Protein 3RD5 (pdb70)

InterPro domains:
  IPR002347 Short-chain dehydrogenase/reductase SDR [PF00106] (16-206)
  IPR002347 Short-chain dehydrogenase/reductase SDR [PR00080] (83-94)
  IPR002347 Short-chain dehydrogenase/reductase SDR [PR00080] (130-138)
  IPR002347 Short-chain dehydrogenase/reductase SDR [PR00080] (163-182)
  IPR002347 Short-chain dehydrogenase/reductase SDR [PR00081] (16-33)
  IPR002347 Short-chain dehydrogenase/reductase SDR [PR00081] (83-94)
  IPR002347 Short-chain dehydrogenase/reductase SDR [PR00081] (124-140)
  IPR002347 Short-chain dehydrogenase/reductase SDR [PR00081] (163-182)
  IPR002347 Short-chain dehydrogenase/reductase SDR [PR00081] (186-203)
  IPR036291 NAD(P)-binding domain superfamily [SSF51735] (11-240)

Sequence (268 aa):
TGWTAADLPSFAQRTVVIITGANSGLGAVTARELARRRGATVIMMAVRRDTRKGEAAARTMAGQVEVREELDLQDLSSVRRRFADGVSGADVLINNAGIMAVPYALTVDGFESQIGTNHLGHFALTNLLLPRLLTDRVVTVSSMAHWPGRRINLEDLNWRSRRYSPWLAYSQSKLANLLFTSSELQRRRLTAAGSPLRALAAHPGYSHTNNLATDADFGARQTLYAASQDLPGDSFVGPRFGYLGRRTQPVGRSRRAKDAGMAAALWALSEQQLTKTEFPL

Secondary structure (DSSP, 8-state):
----GGGPPP-TT-EEEEE--SSHHHHHHHHHHHHTT-EEEEEES-HHHHHHHHTTSSSEEEEEE--TT-HHHHHHHHHT---EEEEEE-----SPPP-B-TTS-BHHIIIIIIHHHHHHHHHGGGEEEEEEEE--GGGTT----SS-TT-SSS---HHHHHHHHHHHHHHHHHHHHHHHHHTT---EEEEE--SGGGS---HHHHHHHHHHHHHHHS---TT-EEEETTSSSS-EEE----TGGG-HHHHHHHHHHHHHHHT-----

Nearest PDB structures (foldseek):
  3rd5-assembly1_A  TM=1.004E+00  e=1.488E-61  Mycobacterium avium subsp. paratuberculosis
  5t2v-assembly1_A  TM=7.738E-01  e=3.822E-13  Mycolicibacterium smegmatis MC2 155
  5t2u-assembly1_B  TM=7.690E-01  e=1.319E-12  Mycolicibacterium smegmatis MC2 155
  3f9i-assembly1_A-2  TM=7.588E-01  e=1.443E-09  Rickettsia prowazekii
  3f9i-assembly1_B-2  TM=6.905E-01  e=4.134E-09  Rickettsia prowazekii

Organism: Mycolicibacterium paratuberculosis (strain ATCC BAA-968 / K-10) (NCBI:txid262316)

Foldseek 3Di:
DFDALVPFAACAPFEEEEEAALDLQRLVLQLSNQVRHYQYEYEYQDQVSVCVSQVPRHGHYHYDYADLLDLVRLLVVLVPDQAGAEYELPYFDALDDFDHGPLGAGVRLSRQPLSVLQNCLSHVVRYHEEYEREAAPLLAPEDQDLVCNRCPPHDDGSSNNNNPNRLLSLLLQVVLQVVCVVVVHNYAREYEYQAPPRDPPNVSSSSRNRFVSCRRGDDDDHSFYWYAAVRRHHHIDGDDDYPNSVDNVVSVSVQVSSCVSSVGHRDD

Radius of gyration: 16.82 Å; Cα contacts (8 Å, |Δi|>4): 597; chains: 1; bounding box: 39×39×49 Å

CATH classification: 3.40.50.720

Structure (mmCIF, N/CA/C/O backbone):
data_3RD5
#
_entry.id   3RD5
#
_cell.length_a   64.920
_cell.length_b   78.100
_cell.length_c   86.220
_cell.angle_alpha   90.00
_cell.angle_beta   90.00
_cell.angle_gamma   90.00
#
_symmetry.space_group_name_H-M   'P 21 21 21'
#
loop_
_entity.id
_entity.type
_entity.pdbx_description
1 polymer MYPAA.01249.C
2 non-polymer '4-(2-HYDROXYETHYL)-1-PIPERAZINE ETHANESULFONIC ACID'
3 non-polymer 1,2-ETHANEDIOL
4 water water
#
loop_
_atom_site.group_PDB
_atom_site.id
_atom_site.type_symbol
_atom_site.label_atom_id
_atom_site.label_alt_id
_atom_site.label_comp_id
_atom_site.label_asym_id
_atom_site.label_entity_id
_atom_site.label_seq_id
_atom_site.pdbx_PDB_ins_code
_atom_site.Cartn_x
_atom_site.Cartn_y
_atom_site.Cartn_z
_atom_site.occupancy
_atom_site.B_iso_or_equiv
_atom_site.auth_seq_id
_atom_site.auth_comp_id
_atom_site.auth_asym_id
_at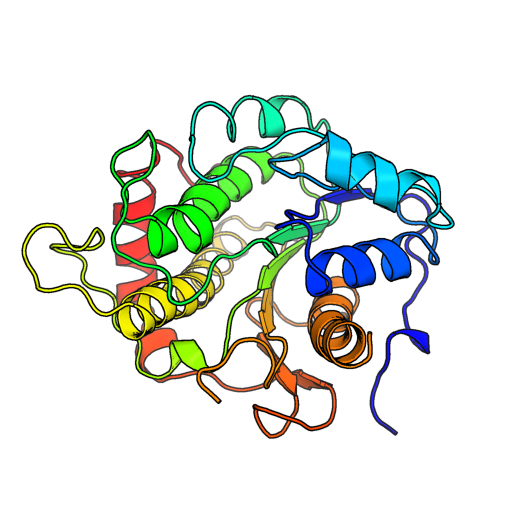om_site.auth_atom_id
_atom_site.pdbx_PDB_model_num
ATOM 1 N N . THR A 1 4 ? 2.157 54.960 22.247 1.00 37.51 2 THR A N 1
ATOM 2 C CA . THR A 1 4 ? 2.039 55.924 21.110 1.00 35.62 2 THR A CA 1
ATOM 3 C C . THR A 1 4 ? 3.416 56.456 20.698 1.00 33.19 2 THR A C 1
ATOM 4 O O . THR A 1 4 ? 4.390 56.374 21.470 1.00 36.61 2 THR A O 1
ATOM 6 N N . GLY A 1 5 ? 3.508 56.996 19.489 1.00 35.95 3 GLY A N 1
ATOM 7 C CA . GLY A 1 5 ? 4.786 57.476 18.999 1.00 30.02 3 GLY A CA 1
ATOM 8 C C . GLY A 1 5 ? 5.360 58.669 19.769 1.00 24.51 3 GLY A C 1
ATOM 9 O O . GLY A 1 5 ? 4.657 59.411 20.444 1.00 23.56 3 GLY A O 1
ATOM 10 N N . TRP A 1 6 ? 6.671 58.846 19.627 1.00 21.20 4 TRP A N 1
ATOM 11 C CA . TRP A 1 6 ? 7.373 59.970 20.259 1.00 19.02 4 TRP A CA 1
ATOM 12 C C . TRP A 1 6 ? 6.917 61.267 19.608 1.00 18.42 4 TRP A C 1
ATOM 13 O O . TRP A 1 6 ? 6.767 61.327 18.392 1.00 18.89 4 TRP A O 1
ATOM 24 N N . THR A 1 7 ? 6.753 62.305 20.412 1.00 17.74 5 THR A N 1
ATOM 25 C CA . THR A 1 7 ? 6.444 63.641 19.893 1.00 18.94 5 THR A CA 1
ATOM 26 C C . THR A 1 7 ? 7.277 64.663 20.645 1.00 17.93 5 THR A C 1
ATOM 27 O O . THR A 1 7 ? 7.949 64.366 21.628 1.00 17.63 5 THR A O 1
ATOM 31 N N . ALA A 1 8 ? 7.227 65.911 20.198 1.00 18.34 6 ALA A N 1
ATOM 32 C CA . ALA A 1 8 ? 7.985 66.961 20.889 1.00 18.42 6 ALA A CA 1
ATOM 33 C C . ALA A 1 8 ? 7.612 67.137 22.366 1.00 19.74 6 ALA A C 1
ATOM 34 O O . ALA A 1 8 ? 8.429 67.625 23.142 1.00 20.23 6 ALA A O 1
ATOM 36 N N . ALA A 1 9 ? 6.428 66.660 22.765 1.00 20.76 7 ALA A N 1
ATOM 37 C CA . ALA A 1 9 ? 6.047 66.662 24.169 1.00 21.58 7 ALA A CA 1
ATOM 38 C C . ALA A 1 9 ? 7.007 65.845 25.040 1.00 20.94 7 ALA A C 1
ATOM 39 O O . ALA A 1 9 ? 7.106 66.061 26.254 1.00 23.64 7 ALA A O 1
ATOM 41 N N . ASP A 1 10 ? 7.730 64.932 24.396 1.00 19.76 8 ASP A N 1
ATOM 42 C CA . ASP A 1 10 ? 8.633 64.012 25.078 1.00 20.07 8 ASP A CA 1
ATOM 43 C C . ASP A 1 10 ? 10.068 64.546 25.105 1.00 20.54 8 ASP A C 1
ATOM 44 O O . ASP A 1 10 ? 10.970 63.872 25.582 1.00 21.91 8 ASP A O 1
ATOM 49 N N . LEU A 1 11 ? 10.292 65.759 24.608 1.00 19.50 9 LEU A N 1
ATOM 50 C CA . LEU A 1 11 ? 11.663 66.281 24.617 1.00 19.57 9 LEU A CA 1
ATOM 51 C C . LEU A 1 11 ? 12.237 66.387 26.020 1.00 21.18 9 LEU A C 1
ATOM 52 O O . LEU A 1 11 ? 11.554 66.863 26.932 1.00 22.38 9 LEU A O 1
ATOM 57 N N . PRO A 1 12 ? 13.500 65.978 26.207 1.00 19.63 10 PRO A N 1
ATOM 58 C CA . PRO A 1 12 ? 14.162 66.204 27.482 1.00 21.02 10 PRO A CA 1
ATOM 59 C C . PRO A 1 12 ? 14.588 67.671 27.647 1.00 19.00 10 PRO A C 1
ATOM 60 O O . PRO A 1 12 ? 14.514 68.473 26.698 1.00 18.47 10 PRO A O 1
ATOM 64 N N . SER A 1 13 ? 15.049 68.014 28.827 1.00 19.55 11 SER A N 1
ATOM 65 C CA . SER A 1 13 ? 15.560 69.353 29.071 1.00 18.92 11 SER A CA 1
ATOM 66 C C . SER A 1 13 ? 16.808 69.622 28.221 1.00 18.15 11 SER A C 1
ATOM 67 O O . SER A 1 13 ? 17.663 68.759 28.033 1.00 19.34 11 SER A O 1
ATOM 70 N N . PHE A 1 14 ? 16.883 70.861 27.702 1.00 16.47 12 PHE A N 1
ATOM 71 C CA . PHE A 1 14 ? 18.078 71.392 27.054 1.00 16.44 12 PHE A CA 1
ATOM 72 C C . PHE A 1 14 ? 18.664 72.563 27.863 1.00 16.22 12 PHE A C 1
ATOM 73 O O . PHE A 1 14 ? 19.444 73.363 27.302 1.00 16.33 12 PHE A O 1
ATOM 81 N N . ALA A 1 15 ? 18.356 72.652 29.158 1.00 17.73 13 ALA A N 1
ATOM 82 C CA . ALA A 1 15 ? 18.861 73.735 29.981 1.00 17.70 13 ALA A CA 1
ATOM 83 C C . ALA A 1 15 ? 20.368 73.853 29.907 1.00 19.15 13 ALA A C 1
ATOM 84 O O . ALA A 1 15 ? 21.070 72.849 30.037 1.00 19.70 13 ALA A O 1
ATOM 86 N N . GLN A 1 16 ? 20.860 75.068 29.661 1.00 19.84 14 GLN A N 1
ATOM 87 C CA . GLN A 1 16 ? 22.308 75.349 29.615 1.00 23.01 14 GLN A CA 1
ATOM 88 C C . GLN A 1 16 ? 23.023 74.835 28.362 1.00 21.09 14 GLN A C 1
ATOM 89 O O . GLN A 1 16 ? 24.271 74.841 28.293 1.00 23.88 14 GLN A O 1
ATOM 95 N N . ARG A 1 17 ? 22.265 74.327 27.401 1.00 17.97 15 ARG A N 1
ATOM 96 C CA . ARG A 1 17 ? 22.849 73.781 26.180 1.00 17.42 15 ARG A CA 1
ATOM 97 C C . ARG A 1 17 ? 22.611 74.753 25.023 1.00 17.22 15 ARG A C 1
ATOM 98 O O . ARG A 1 17 ? 21.577 75.375 24.957 1.00 19.13 15 ARG A O 1
ATOM 106 N N . THR A 1 18 ? 23.563 74.864 24.118 1.00 16.02 16 THR A N 1
ATOM 107 C CA . THR A 1 18 ? 23.504 75.778 22.978 1.00 15.94 16 THR A CA 1
ATOM 108 C C . THR A 1 18 ? 23.303 74.969 21.715 1.00 14.84 16 THR A C 1
ATOM 109 O O . THR A 1 18 ? 24.012 73.985 21.433 1.00 14.50 16 THR A O 1
ATOM 113 N N . VAL A 1 19 ? 22.312 75.383 20.918 1.00 13.94 17 VAL A N 1
ATOM 114 C CA . VAL A 1 19 ? 21.957 74.729 19.663 1.00 13.81 17 VAL A CA 1
ATOM 115 C C . VAL A 1 19 ? 22.020 75.758 18.551 1.00 13.83 17 VAL A C 1
ATOM 116 O O . VAL A 1 19 ? 21.318 76.779 18.605 1.00 14.44 17 VAL A O 1
ATOM 120 N N . VAL A 1 20 ? 22.844 75.526 17.532 1.00 13.05 18 VAL A N 1
ATOM 121 C CA . VAL A 1 20 ? 22.873 76.346 16.339 1.00 14.10 18 VAL A CA 1
ATOM 122 C C . VAL A 1 20 ? 21.977 75.721 15.315 1.00 13.36 18 VAL A C 1
ATOM 123 O O . VAL A 1 20 ? 22.130 74.512 15.053 1.00 13.66 18 VAL A O 1
ATOM 127 N N . ILE A 1 21 ? 21.071 76.487 14.709 1.00 12.86 19 ILE A N 1
ATOM 128 C CA A ILE A 1 21 ? 20.108 75.988 13.708 0.50 11.87 19 ILE A CA 1
ATOM 129 C CA B ILE A 1 21 ? 20.213 75.946 13.678 0.50 12.94 19 ILE A CA 1
ATOM 130 C C . ILE A 1 21 ? 20.179 76.872 12.486 1.00 12.79 19 ILE A C 1
ATOM 131 O O . ILE A 1 21 ? 19.914 78.074 12.592 1.00 14.23 19 ILE A O 1
ATOM 140 N N . THR A 1 22 ? 20.485 76.315 11.315 1.00 12.00 20 THR A N 1
ATOM 141 C CA . THR A 1 22 ? 20.400 77.104 10.097 1.00 12.25 20 THR A CA 1
ATOM 142 C C . THR A 1 22 ? 18.945 77.162 9.646 1.00 13.87 20 THR A C 1
ATOM 143 O O . THR A 1 22 ? 18.206 76.167 9.747 1.00 13.26 20 THR A O 1
ATOM 147 N N . GLY A 1 23 ? 18.515 78.328 9.180 1.00 15.71 21 GLY A N 1
ATOM 148 C CA . GLY A 1 23 ? 17.122 78.448 8.758 1.00 17.95 21 GLY A CA 1
ATOM 149 C C . GLY A 1 23 ? 16.921 79.113 7.473 1.00 19.91 21 GLY A C 1
ATOM 150 O O . GLY A 1 23 ? 17.779 79.825 6.992 1.00 20.62 21 GLY A O 1
ATOM 151 N N . ALA A 1 24 ? 15.744 78.847 6.900 1.00 21.57 22 ALA A N 1
ATOM 152 C CA . ALA A 1 24 ? 15.316 79.412 5.650 1.00 23.54 22 ALA A CA 1
ATOM 153 C C . ALA A 1 24 ? 14.061 80.271 5.879 1.00 26.82 22 ALA A C 1
ATOM 154 O O . ALA A 1 24 ? 13.350 80.577 4.913 1.00 29.06 22 ALA A O 1
ATOM 156 N N . ASN A 1 25 ? 13.851 80.706 7.132 1.00 28.00 23 ASN A N 1
ATOM 157 C CA . ASN A 1 25 ? 12.689 81.535 7.593 1.00 30.43 23 ASN A CA 1
ATOM 158 C C . ASN A 1 25 ? 11.371 80.868 7.193 1.00 30.13 23 ASN A C 1
ATOM 159 O O . ASN A 1 25 ? 10.394 81.483 6.720 1.00 32.46 23 ASN A O 1
ATOM 164 N N . SER A 1 26 ? 11.383 79.560 7.404 1.00 28.38 24 SER A N 1
ATOM 165 C CA . SER A 1 26 ? 10.258 78.744 7.150 1.00 27.42 24 SER A CA 1
ATOM 166 C C . SER A 1 26 ? 9.892 77.987 8.427 1.00 24.13 24 SER A C 1
ATOM 167 O O . SER A 1 26 ? 10.604 77.998 9.468 1.00 22.16 24 SER A O 1
ATOM 170 N N . GLY A 1 27 ? 8.766 77.329 8.320 1.00 22.41 25 GLY A N 1
ATOM 171 C CA . GLY A 1 27 ? 8.119 76.736 9.401 1.00 21.02 25 GLY A CA 1
ATOM 172 C C . GLY A 1 27 ? 8.933 75.677 10.089 1.00 18.70 25 GLY A C 1
ATOM 173 O O . GLY A 1 27 ? 8.927 75.608 11.284 1.00 18.79 25 GLY A O 1
ATOM 174 N N . LEU A 1 28 ? 9.588 74.817 9.330 1.00 17.50 26 LEU A N 1
ATOM 175 C CA . LEU A 1 28 ? 10.312 73.686 9.889 1.00 17.42 26 LEU A CA 1
ATOM 176 C C . LEU A 1 28 ? 11.366 74.141 10.926 1.00 16.20 26 LEU A C 1
ATOM 177 O O . LEU A 1 28 ? 11.404 73.659 12.062 1.00 16.20 26 LEU A O 1
ATOM 182 N N . GLY A 1 29 ? 12.189 75.089 10.488 1.00 16.24 27 GLY A N 1
ATOM 183 C CA . GLY A 1 29 ? 13.220 75.675 11.339 1.00 16.29 27 GLY A CA 1
ATOM 184 C C . GLY A 1 29 ? 12.647 76.398 12.537 1.00 14.76 27 GLY A C 1
ATOM 185 O O . GLY A 1 29 ? 13.185 76.271 13.666 1.00 15.01 27 GLY A O 1
ATOM 186 N N . ALA A 1 30 ? 11.588 77.153 12.318 1.00 15.74 28 ALA A N 1
ATOM 187 C CA . ALA A 1 30 ? 10.985 77.921 13.386 1.00 15.65 28 ALA A CA 1
ATOM 188 C C . ALA A 1 30 ? 10.464 77.020 14.497 1.00 16.02 28 ALA A C 1
ATOM 189 O O . ALA A 1 30 ? 10.685 77.306 15.678 1.00 16.00 28 ALA A O 1
ATOM 191 N N . VAL A 1 31 ? 9.774 75.942 14.143 1.00 15.51 29 VAL A N 1
ATOM 192 C CA . VAL A 1 31 ? 9.241 75.020 15.146 1.00 15.06 29 VAL A CA 1
ATOM 193 C C . VAL A 1 31 ? 10.369 74.294 15.877 1.00 14.54 29 VAL A C 1
ATOM 194 O O . VAL A 1 31 ? 10.331 74.091 17.089 1.00 15.23 29 VAL A O 1
ATOM 198 N N . THR A 1 32 ? 11.418 73.914 15.131 1.00 13.77 30 THR A N 1
ATOM 199 C CA . THR A 1 32 ? 12.535 73.223 15.743 1.00 13.34 30 THR A CA 1
ATOM 200 C C . THR A 1 32 ? 13.160 74.140 16.836 1.00 14.05 30 THR A C 1
ATOM 201 O O . THR A 1 32 ? 13.402 73.701 17.959 1.00 14.06 30 THR A O 1
ATOM 205 N N . ALA A 1 33 ? 13.375 75.406 16.482 1.00 13.36 31 ALA A N 1
ATOM 206 C CA . ALA A 1 33 ? 13.893 76.398 17.430 1.00 13.51 31 ALA A CA 1
ATOM 207 C C . ALA A 1 33 ? 12.963 76.602 18.600 1.00 15.01 31 ALA A C 1
ATOM 208 O O . ALA A 1 33 ? 13.411 76.617 19.763 1.00 15.36 31 ALA A O 1
ATOM 210 N N . ARG A 1 34 ? 11.676 76.768 18.301 1.00 15.11 32 ARG A N 1
ATOM 211 C CA . ARG A 1 34 ? 10.650 77.039 19.326 1.00 16.16 32 ARG A CA 1
ATOM 212 C C . ARG A 1 34 ? 10.654 75.933 20.382 1.00 15.67 32 ARG A C 1
ATOM 213 O O . ARG A 1 34 ? 10.609 76.210 21.600 1.00 15.75 32 ARG A O 1
ATOM 221 N N . GLU A 1 35 ? 10.645 74.664 19.953 1.00 14.53 33 GLU A N 1
ATOM 222 C CA . GLU A 1 35 ? 10.527 73.560 20.898 1.00 14.75 33 GLU A CA 1
ATOM 223 C C . GLU A 1 35 ? 11.799 73.398 21.723 1.00 14.53 33 GLU A C 1
ATOM 224 O O . GLU A 1 35 ? 11.734 73.123 22.925 1.00 16.01 33 GLU A O 1
ATOM 230 N N . LEU A 1 36 ? 12.966 73.567 21.112 1.00 13.70 34 LEU A N 1
ATOM 231 C CA . LEU A 1 36 ? 14.187 73.488 21.907 1.00 13.83 34 LEU A CA 1
ATOM 232 C C . LEU A 1 36 ? 14.310 74.643 22.920 1.00 14.04 34 LEU A C 1
ATOM 233 O O . LEU A 1 36 ? 14.720 74.450 24.086 1.00 15.71 34 LEU A O 1
ATOM 238 N N . ALA A 1 37 ? 13.936 75.856 22.514 1.00 14.36 35 ALA A N 1
ATOM 239 C CA . ALA A 1 37 ? 13.960 76.984 23.428 1.00 14.65 35 ALA A CA 1
ATOM 240 C C . ALA A 1 37 ? 12.975 76.777 24.602 1.00 15.09 35 ALA A C 1
ATOM 241 O O . ALA A 1 37 ? 13.262 77.173 25.729 1.00 15.26 35 ALA A O 1
ATOM 243 N N . ARG A 1 38 ? 11.809 76.199 24.325 1.00 16.02 36 ARG A N 1
ATOM 244 C CA A ARG A 1 38 ? 10.815 75.911 25.389 0.50 16.19 36 ARG A CA 1
ATOM 245 C CA B ARG A 1 38 ? 10.799 75.854 25.354 0.50 16.74 36 ARG A CA 1
ATOM 246 C C . ARG A 1 38 ? 11.395 74.957 26.450 1.00 15.80 36 ARG A C 1
ATOM 247 O O . ARG A 1 38 ? 10.953 74.981 27.605 1.00 16.61 36 ARG A O 1
ATOM 262 N N . ARG A 1 39 ? 12.365 74.128 26.037 1.00 16.16 37 ARG A N 1
ATOM 263 C CA . ARG A 1 39 ? 13.040 73.174 26.928 1.00 17.56 37 ARG A CA 1
ATOM 264 C C . ARG A 1 39 ? 14.349 73.718 27.505 1.00 17.01 37 ARG A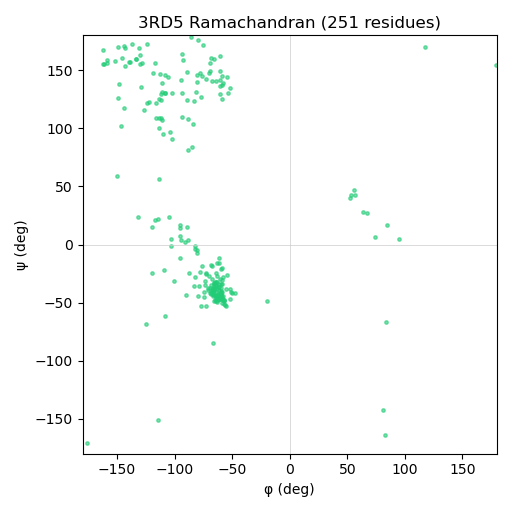 C 1
ATOM 265 O O . ARG A 1 39 ? 15.118 72.962 28.107 1.00 18.70 37 ARG A O 1
ATOM 273 N N . GLY A 1 40 ? 14.573 75.028 27.383 1.00 16.27 38 GLY A N 1
ATOM 274 C CA . GLY A 1 40 ? 15.688 75.692 28.035 1.00 16.24 38 GLY A CA 1
ATOM 275 C C . GLY A 1 40 ? 16.944 75.875 27.221 1.00 15.59 38 GLY A C 1
ATOM 276 O O . GLY A 1 40 ? 17.947 76.378 27.753 1.00 17.06 38 GLY A O 1
ATOM 277 N N . ALA A 1 41 ? 16.918 75.517 25.942 1.00 15.34 39 ALA A N 1
ATOM 278 C CA . ALA A 1 41 ? 18.114 75.691 25.101 1.00 15.06 39 ALA A CA 1
ATOM 279 C C . ALA A 1 41 ? 18.403 77.152 24.814 1.00 14.92 39 ALA A C 1
ATOM 280 O O . ALA A 1 41 ? 17.488 77.967 24.653 1.00 15.94 39 ALA A O 1
ATOM 282 N N . THR A 1 42 ? 19.686 77.481 24.681 1.00 15.35 40 THR A N 1
ATOM 283 C CA . THR A 1 42 ? 20.110 78.736 24.067 1.00 15.77 40 THR A CA 1
ATOM 284 C C . THR A 1 42 ? 20.216 78.440 22.575 1.00 14.56 40 THR A C 1
ATOM 285 O O . THR A 1 42 ? 21.123 77.737 22.146 1.00 15.47 40 THR A O 1
ATOM 289 N N . VAL A 1 43 ? 19.279 78.968 21.790 1.00 15.36 41 VAL A N 1
ATOM 290 C CA . VAL A 1 43 ? 19.210 78.691 20.348 1.00 14.40 41 VAL A CA 1
ATOM 291 C C . VAL A 1 43 ? 19.777 79.862 19.565 1.00 14.17 41 VAL A C 1
ATOM 292 O O . VAL A 1 43 ? 19.452 81.023 19.865 1.00 15.86 41 VAL A O 1
ATOM 296 N N . ILE A 1 44 ? 20.672 79.573 18.635 1.00 14.13 42 ILE A N 1
ATOM 297 C CA . ILE A 1 44 ? 21.210 80.561 17.695 1.00 15.33 42 ILE A CA 1
ATOM 298 C C . ILE A 1 44 ? 20.657 80.203 16.317 1.00 14.84 42 ILE A C 1
ATOM 299 O O . ILE A 1 44 ? 21.040 79.164 15.747 1.00 15.04 42 ILE A O 1
ATOM 304 N N . MET A 1 45 ? 19.712 81.011 15.827 1.00 15.40 43 MET A N 1
ATOM 305 C CA A MET A 1 45 ? 19.126 80.820 14.514 0.50 16.55 43 MET A CA 1
ATOM 306 C CA B MET A 1 45 ? 19.077 80.859 14.537 0.50 17.18 43 MET A CA 1
ATOM 307 C C . MET A 1 45 ? 19.934 81.621 13.524 1.00 16.29 43 MET A C 1
ATOM 308 O O . MET A 1 45 ? 20.055 82.843 13.649 1.00 19.01 43 MET A O 1
ATOM 317 N N . ALA A 1 46 ? 20.472 80.942 12.521 1.00 14.70 44 ALA A N 1
ATOM 318 C CA . ALA A 1 46 ? 21.400 81.530 11.550 1.00 14.77 44 ALA A CA 1
ATOM 319 C C . ALA A 1 46 ? 20.704 81.596 10.203 1.00 14.66 44 ALA A C 1
ATOM 320 O O . ALA A 1 46 ? 20.431 80.556 9.590 1.00 14.91 44 ALA A O 1
ATOM 322 N N . VAL A 1 47 ? 20.361 82.822 9.767 1.00 14.92 45 VAL A N 1
ATOM 323 C CA . VAL A 1 47 ? 19.462 83.058 8.637 1.00 15.66 45 VAL A CA 1
ATOM 324 C C . VAL A 1 47 ? 19.946 84.192 7.756 1.00 16.19 45 VAL A C 1
ATOM 325 O O . VAL A 1 47 ? 20.678 85.067 8.212 1.00 17.27 45 VAL A O 1
ATOM 329 N N . ARG A 1 48 ? 19.512 84.193 6.495 1.00 18.15 46 ARG A N 1
ATOM 330 C CA A ARG A 1 48 ? 19.876 85.236 5.537 0.50 20.32 46 ARG A CA 1
ATOM 331 C CA B ARG A 1 48 ? 19.929 85.244 5.592 0.50 20.17 46 ARG A CA 1
ATOM 332 C C . ARG A 1 48 ? 19.170 86.537 5.865 1.00 21.25 46 ARG A C 1
ATOM 333 O O . ARG A 1 48 ? 19.785 87.624 5.856 1.00 23.66 46 ARG A O 1
ATOM 348 N N . ASP A 1 49 ? 17.867 86.445 6.135 1.00 21.01 47 ASP A N 1
ATOM 349 C CA . ASP A 1 49 ? 17.009 87.620 6.360 1.00 22.54 47 ASP A CA 1
ATOM 350 C C . ASP A 1 49 ? 16.779 87.747 7.855 1.00 22.33 47 ASP A C 1
ATOM 351 O O . ASP A 1 49 ? 15.846 87.152 8.443 1.00 22.67 47 ASP A O 1
ATOM 356 N N . THR A 1 50 ? 17.660 88.502 8.481 1.00 22.20 48 THR A N 1
ATOM 357 C CA . THR A 1 50 ? 17.627 88.666 9.936 1.00 21.98 48 THR A CA 1
ATOM 358 C C . THR A 1 50 ? 16.478 89.537 10.431 1.00 23.60 48 THR A C 1
ATOM 359 O O . THR A 1 50 ? 16.029 89.374 11.565 1.00 23.11 48 THR A O 1
ATOM 363 N N . ARG A 1 51 ? 15.968 90.440 9.607 1.00 24.66 49 ARG A N 1
ATOM 364 C CA . ARG A 1 51 ? 14.824 91.247 10.010 1.00 26.35 49 ARG A CA 1
ATOM 365 C C . ARG A 1 51 ? 13.612 90.333 10.216 1.00 26.17 49 ARG A C 1
ATOM 366 O O . ARG A 1 51 ? 12.915 90.420 11.244 1.00 25.50 49 ARG A O 1
ATOM 368 N N . LYS A 1 52 ? 13.347 89.467 9.245 1.00 25.67 50 LYS A N 1
ATOM 369 C CA . LYS A 1 52 ? 12.244 88.519 9.342 1.00 26.03 50 LYS A CA 1
ATOM 370 C C . LYS A 1 52 ? 12.497 87.555 10.511 1.00 24.59 50 LYS A C 1
ATOM 371 O O . LYS A 1 52 ? 11.583 87.256 11.281 1.00 24.78 50 LYS A O 1
ATOM 377 N N . GLY A 1 53 ? 13.726 87.070 10.619 1.00 21.54 51 GLY A N 1
ATOM 378 C CA . GLY A 1 53 ? 14.065 86.145 11.707 1.00 20.87 51 GLY A CA 1
ATOM 379 C C . GLY A 1 53 ? 13.812 86.732 13.090 1.00 20.85 51 GLY A C 1
ATOM 380 O O . GLY A 1 53 ? 13.217 86.083 13.967 1.00 20.55 51 GLY A O 1
ATOM 381 N N . GLU A 1 54 ? 14.276 87.958 13.299 1.00 20.83 52 GLU A N 1
ATOM 382 C CA . GLU A 1 54 ? 14.120 88.605 14.590 1.00 21.82 52 GLU A CA 1
ATOM 383 C C . GLU A 1 54 ? 12.646 88.880 14.884 1.00 22.67 52 GLU A C 1
ATOM 384 O O . GLU A 1 54 ? 12.197 88.718 16.027 1.00 22.88 52 GLU A O 1
ATOM 390 N N . ALA A 1 55 ? 11.866 89.285 13.887 1.00 23.09 53 ALA A N 1
ATOM 391 C CA . ALA A 1 55 ? 10.447 89.537 14.159 1.00 25.10 53 ALA A CA 1
ATOM 392 C C . ALA A 1 55 ? 9.753 88.268 14.686 1.00 25.35 53 ALA A C 1
ATOM 393 O O . ALA A 1 55 ? 8.853 88.355 15.528 1.00 27.22 53 ALA A O 1
ATOM 395 N N . ALA A 1 56 ? 10.166 87.105 14.208 1.00 24.50 54 ALA A N 1
ATOM 396 C CA . ALA A 1 56 ? 9.603 85.835 14.698 1.00 24.70 54 ALA A CA 1
ATOM 397 C C . ALA A 1 56 ? 10.204 85.404 16.041 1.00 23.30 54 ALA A C 1
ATOM 398 O O . ALA A 1 56 ? 9.473 85.048 16.974 1.00 24.34 54 ALA A O 1
ATOM 400 N N . ALA A 1 57 ? 11.515 85.503 16.173 1.00 20.95 55 ALA A N 1
ATOM 401 C CA . ALA A 1 57 ? 12.200 85.016 17.367 1.00 20.35 55 ALA A CA 1
ATOM 402 C C . ALA A 1 57 ? 11.842 85.795 18.618 1.00 21.29 55 ALA A C 1
ATOM 403 O O . ALA A 1 57 ? 11.816 85.228 19.737 1.00 20.78 55 ALA A O 1
ATOM 405 N N . ARG A 1 58 ? 11.575 87.093 18.489 1.00 20.65 56 ARG A N 1
ATOM 406 C CA . ARG A 1 58 ? 11.390 87.934 19.676 1.00 21.46 56 ARG A CA 1
ATOM 407 C C . ARG A 1 58 ? 10.127 87.590 20.474 1.00 21.42 56 ARG A C 1
ATOM 408 O O . ARG A 1 58 ? 10.018 87.998 21.616 1.00 21.45 56 ARG A O 1
ATOM 416 N N . THR A 1 59 ? 9.169 86.880 19.871 1.00 21.51 57 THR A N 1
ATOM 417 C CA . THR A 1 59 ? 7.962 86.426 20.574 1.00 22.05 57 THR A CA 1
ATOM 418 C C . THR A 1 59 ? 7.980 84.934 20.951 1.00 21.28 57 THR A C 1
ATOM 419 O O . THR A 1 59 ? 6.988 84.426 21.476 1.00 22.77 57 THR A O 1
ATOM 423 N N . MET A 1 60 ? 9.077 84.235 20.705 1.00 19.47 58 MET A N 1
ATOM 424 C CA . MET A 1 60 ? 9.217 82.834 21.104 1.00 19.33 58 MET A CA 1
ATOM 425 C C . MET A 1 60 ? 9.618 82.755 22.564 1.00 18.64 58 MET A C 1
ATOM 426 O O . MET A 1 60 ? 10.553 83.441 22.990 1.00 19.29 58 MET A O 1
ATOM 431 N N . ALA A 1 61 ? 8.915 81.920 23.339 1.00 17.99 59 ALA A N 1
ATOM 432 C CA . ALA A 1 61 ? 9.339 81.614 24.703 1.00 16.71 59 ALA A CA 1
ATOM 433 C C . ALA A 1 61 ? 10.742 81.001 24.745 1.00 16.33 59 ALA A C 1
ATOM 434 O O . ALA A 1 61 ? 11.138 80.224 23.834 1.00 17.00 59 ALA A O 1
ATOM 436 N N . GLY A 1 62 ? 11.507 81.323 25.777 1.00 16.17 60 GLY A N 1
ATOM 437 C CA . GLY A 1 62 ? 12.885 80.880 25.854 1.00 15.47 60 GLY A CA 1
ATOM 438 C C . GLY A 1 62 ? 13.813 81.803 25.047 1.00 15.98 60 GLY A C 1
ATOM 439 O O . GLY A 1 62 ? 13.435 82.927 24.705 1.00 15.85 60 GLY A O 1
ATOM 440 N N . GLN A 1 63 ? 15.011 81.308 24.772 1.00 15.92 61 GLN A N 1
ATOM 441 C CA . GLN A 1 63 ? 16.113 82.108 24.201 1.00 16.45 61 GLN A CA 1
ATOM 442 C C . GLN A 1 63 ? 16.417 81.724 22.752 1.00 15.81 61 GLN A C 1
ATOM 443 O O . GLN A 1 63 ? 17.114 80.737 22.497 1.00 17.12 61 GLN A O 1
ATOM 449 N N . VAL A 1 64 ? 15.832 82.454 21.783 1.00 16.68 62 VAL A N 1
ATOM 450 C CA . VAL A 1 64 ? 16.170 82.262 20.359 1.00 17.09 62 VAL A CA 1
ATOM 451 C C . VAL A 1 64 ? 16.794 83.560 19.861 1.00 17.25 62 VAL A C 1
ATOM 452 O O . VAL A 1 64 ? 16.100 84.583 19.740 1.00 18.18 62 VAL A O 1
ATOM 456 N N . GLU A 1 65 ? 18.108 83.520 19.619 1.00 16.67 63 GLU A N 1
ATOM 457 C CA . GLU A 1 65 ? 18.885 84.631 19.073 1.00 17.33 63 GLU A CA 1
ATOM 458 C C . GLU A 1 65 ? 18.986 84.492 17.571 1.00 18.41 63 GLU A C 1
ATOM 459 O O . GLU A 1 65 ? 19.138 83.400 17.095 1.00 19.12 63 GLU A O 1
ATOM 465 N N . VAL A 1 66 ? 18.911 85.596 16.845 1.00 18.39 64 VAL A N 1
ATOM 466 C CA . VAL A 1 66 ? 19.065 85.590 15.387 1.00 18.71 64 VAL A CA 1
ATOM 467 C C . VAL A 1 66 ? 20.409 86.211 14.986 1.00 18.31 64 VAL A C 1
ATOM 468 O O . VAL A 1 66 ? 20.765 87.321 15.434 1.00 19.80 64 VAL A O 1
ATOM 472 N N . ARG A 1 67 ? 21.142 85.488 14.129 1.00 17.33 65 ARG A N 1
ATOM 473 C CA . ARG A 1 67 ? 22.409 85.978 13.553 1.00 17.32 65 ARG A CA 1
ATOM 474 C C . ARG A 1 67 ? 22.373 85.784 12.048 1.00 17.38 65 ARG A C 1
ATOM 475 O O . ARG A 1 67 ? 21.694 84.892 11.528 1.00 16.95 65 ARG A O 1
ATOM 483 N N . GLU A 1 68 ? 23.152 86.593 11.350 1.00 19.03 66 GLU A N 1
ATOM 484 C CA A GLU A 1 68 ? 23.212 86.545 9.889 0.50 18.43 66 GLU A CA 1
ATOM 485 C CA B GLU A 1 68 ? 23.217 86.560 9.890 0.50 19.67 66 GLU A CA 1
ATOM 486 C C . GLU A 1 68 ? 24.095 85.427 9.388 1.00 18.24 66 GLU A C 1
ATOM 487 O O . GLU A 1 68 ? 25.238 85.261 9.842 1.00 19.50 66 GLU A O 1
ATOM 498 N N . LEU A 1 69 ? 23.549 84.673 8.441 1.00 17.78 67 LEU A N 1
ATOM 499 C CA . LEU A 1 69 ? 24.272 83.626 7.727 1.00 16.87 67 LEU A CA 1
ATOM 500 C C . LEU A 1 69 ? 23.674 83.539 6.334 1.00 17.15 67 LEU A C 1
ATOM 501 O O . LEU A 1 69 ? 22.464 83.292 6.192 1.00 18.05 67 LEU A O 1
ATOM 506 N N . ASP A 1 70 ? 24.518 83.633 5.296 1.00 16.95 68 ASP A N 1
ATOM 507 C CA . ASP A 1 70 ? 24.129 83.357 3.933 1.00 16.85 68 ASP A CA 1
ATOM 508 C C . ASP A 1 70 ? 24.871 82.114 3.448 1.00 15.75 68 ASP A C 1
ATOM 509 O O . ASP A 1 70 ? 26.061 82.186 3.112 1.00 16.11 68 ASP A O 1
ATOM 514 N N . LEU A 1 71 ? 24.201 80.969 3.452 1.00 15.01 69 LEU A N 1
ATOM 515 C CA . LEU A 1 71 ? 24.789 79.710 3.014 1.00 14.54 69 LEU A CA 1
ATOM 516 C C . LEU A 1 71 ? 25.226 79.704 1.564 1.00 16.03 69 LEU A C 1
ATOM 517 O O . LEU A 1 71 ? 25.989 78.841 1.189 1.00 17.58 69 LEU A O 1
ATOM 522 N N . GLN A 1 72 ? 24.766 80.666 0.763 1.00 15.55 70 GLN A N 1
ATOM 523 C CA . GLN A 1 72 ? 25.192 80.854 -0.633 1.00 16.22 70 GLN A CA 1
ATOM 524 C C . GLN A 1 72 ? 26.402 81.749 -0.796 1.00 16.66 70 GLN A C 1
ATOM 525 O O . GLN A 1 72 ? 26.695 82.196 -1.915 1.00 17.58 70 GLN A O 1
ATOM 531 N N . ASP A 1 73 ? 27.112 82.000 0.292 1.00 16.59 71 ASP A N 1
ATOM 532 C CA . ASP A 1 73 ? 28.312 82.881 0.269 1.00 16.61 71 ASP A CA 1
ATOM 533 C C . ASP A 1 73 ? 29.291 82.334 1.310 1.00 16.75 71 ASP A C 1
ATOM 534 O O . ASP A 1 73 ? 29.093 82.505 2.502 1.00 17.34 71 ASP A O 1
ATOM 539 N N . LEU A 1 74 ? 30.317 81.624 0.852 1.00 15.91 72 LEU A N 1
ATOM 540 C CA . LEU A 1 74 ? 31.248 81.027 1.799 1.00 15.57 72 LEU A CA 1
ATOM 541 C C . LEU A 1 74 ? 31.923 82.031 2.721 1.00 17.04 72 LEU A C 1
ATOM 542 O O . LEU A 1 74 ? 32.296 81.694 3.855 1.00 17.11 72 LEU A O 1
ATOM 547 N N . SER A 1 75 ? 32.100 83.282 2.282 1.00 17.44 73 SER A N 1
ATOM 548 C CA . SER A 1 75 ? 32.653 84.294 3.177 1.00 18.39 73 SER A CA 1
ATOM 549 C C . SER A 1 75 ? 31.740 84.619 4.348 1.00 18.22 73 SER A C 1
ATOM 550 O O . SER A 1 75 ? 32.212 84.842 5.455 1.00 20.36 73 SER A O 1
ATOM 553 N N . SER A 1 76 ? 30.439 84.581 4.101 1.00 18.41 74 SER A N 1
ATOM 554 C CA . SER A 1 76 ? 29.452 84.730 5.144 1.00 17.07 74 SER A CA 1
ATOM 555 C C . SER A 1 76 ? 29.426 83.515 6.090 1.00 16.41 74 SER A C 1
ATOM 556 O O . SER A 1 76 ? 29.334 83.695 7.306 1.00 17.34 74 SER A O 1
ATOM 559 N N . VAL A 1 77 ? 29.515 82.311 5.545 1.00 15.82 75 VAL A N 1
ATOM 560 C CA . VAL A 1 77 ? 29.635 81.112 6.367 1.00 15.55 75 VAL A CA 1
ATOM 561 C C . VAL A 1 77 ? 30.800 81.258 7.349 1.00 16.06 75 VAL A C 1
ATOM 562 O O . VAL A 1 77 ? 30.666 80.955 8.531 1.00 16.48 75 VAL A O 1
ATOM 566 N N A ARG A 1 78 ? 31.953 81.687 6.839 0.70 16.96 76 ARG A N 1
ATOM 567 N N B ARG A 1 78 ? 31.945 81.700 6.845 0.30 16.83 76 ARG A N 1
ATOM 568 C CA A ARG A 1 78 ? 33.169 81.843 7.652 0.70 18.27 76 AR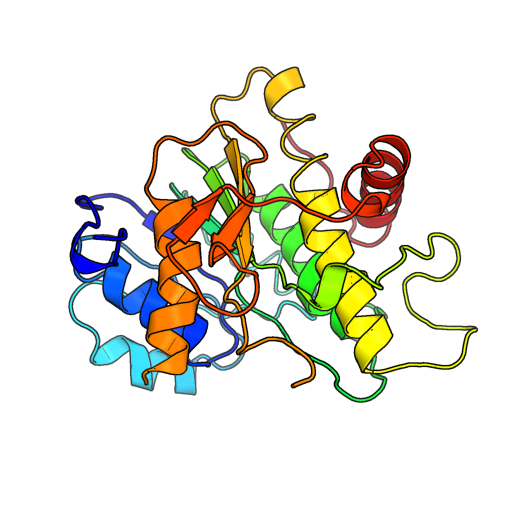G A CA 1
ATOM 569 C CA B ARG A 1 78 ? 33.133 81.807 7.674 0.30 17.80 76 ARG A CA 1
ATOM 570 C C A ARG A 1 78 ? 33.002 82.885 8.746 0.70 18.70 76 ARG A C 1
ATOM 571 C C B ARG A 1 78 ? 33.008 82.882 8.751 0.30 18.72 76 ARG A C 1
ATOM 572 O O A ARG A 1 78 ? 33.386 82.653 9.899 0.70 19.13 76 ARG A O 1
ATOM 573 O O B ARG A 1 78 ? 33.434 82.669 9.889 0.30 19.17 76 ARG A O 1
ATOM 588 N N . ARG A 1 79 ? 32.427 84.027 8.403 1.00 18.41 77 ARG A N 1
ATOM 589 C CA . ARG A 1 79 ? 32.210 85.107 9.380 1.00 19.72 77 ARG A CA 1
ATOM 590 C C . ARG A 1 79 ? 31.247 84.623 10.490 1.00 18.88 77 ARG A C 1
ATOM 591 O O . ARG A 1 79 ? 31.486 84.855 11.684 1.00 20.07 77 ARG A O 1
ATOM 599 N N . PHE A 1 80 ? 30.188 83.928 10.095 1.00 17.52 78 PHE A N 1
ATOM 600 C CA . PHE A 1 80 ? 29.227 83.412 11.069 1.00 17.17 78 PHE A CA 1
ATOM 601 C C . PHE A 1 80 ? 29.893 82.395 11.995 1.00 17.75 78 PHE A C 1
ATOM 602 O O . PHE A 1 80 ? 29.789 82.468 13.223 1.00 18.57 78 PHE A O 1
ATOM 610 N N . ALA A 1 81 ? 30.608 81.434 11.423 1.00 16.59 79 ALA A N 1
ATOM 611 C CA . ALA A 1 81 ? 31.250 80.419 12.235 1.00 18.13 79 ALA A CA 1
ATOM 612 C C . ALA A 1 81 ? 32.240 80.988 13.217 1.00 19.27 79 ALA A C 1
ATOM 613 O O . ALA A 1 81 ? 32.336 80.513 14.360 1.00 19.65 79 ALA A O 1
ATOM 615 N N . ASP A 1 82 ? 33.014 81.977 12.779 1.00 19.99 80 ASP A N 1
ATOM 616 C CA . ASP A 1 82 ? 34.034 82.560 13.645 1.00 22.08 80 ASP A CA 1
ATOM 617 C C . ASP A 1 82 ? 33.419 83.250 14.845 1.00 22.29 80 ASP A C 1
ATOM 618 O O . ASP A 1 82 ? 34.074 83.389 15.876 1.00 23.43 80 ASP A O 1
ATOM 623 N N . GLY A 1 83 ? 32.166 83.678 14.725 1.00 20.40 81 GLY A N 1
ATOM 624 C CA . GLY A 1 83 ? 31.432 84.268 15.831 1.00 20.40 81 GLY A CA 1
ATOM 625 C C . GLY A 1 83 ? 30.810 83.328 16.833 1.00 19.80 81 GLY A C 1
ATOM 626 O O . GLY A 1 83 ? 30.267 83.802 17.847 1.00 21.30 81 GLY A O 1
ATOM 627 N N . VAL A 1 84 ? 30.842 82.021 16.550 1.00 18.85 82 VAL A N 1
ATOM 628 C CA . VAL A 1 84 ? 30.289 81.027 17.481 1.00 18.34 82 VAL A CA 1
ATOM 629 C C . VAL A 1 84 ? 31.406 80.517 18.374 1.00 19.76 82 VAL A C 1
ATOM 630 O O . VAL A 1 84 ? 32.305 79.792 17.911 1.00 20.00 82 VAL A O 1
ATOM 634 N N . SER A 1 85 ? 31.371 80.890 19.649 1.00 21.56 83 SER A N 1
ATOM 635 C CA . SER A 1 85 ? 32.441 80.459 20.553 1.00 22.51 83 SER A CA 1
ATOM 636 C C . SER A 1 85 ? 32.386 78.991 20.936 1.00 21.91 83 SER A C 1
ATOM 637 O O . SER A 1 85 ? 33.405 78.384 21.273 1.00 22.91 83 SER A O 1
ATOM 640 N N . GLY A 1 86 ? 31.194 78.401 20.869 1.00 20.46 84 GLY A N 1
ATOM 641 C CA . GLY A 1 86 ? 31.003 76.996 21.192 1.00 20.56 84 GLY A CA 1
ATOM 642 C C . GLY A 1 86 ? 29.540 76.656 21.041 1.00 20.09 84 GLY A C 1
ATOM 643 O O . GLY A 1 86 ? 28.677 77.533 21.118 1.00 19.75 84 GLY A O 1
ATOM 644 N N . ALA A 1 87 ? 29.249 75.387 20.776 1.00 17.93 85 ALA A N 1
ATOM 645 C CA . ALA A 1 87 ? 27.868 74.910 20.750 1.00 17.82 85 ALA A CA 1
ATOM 646 C C . ALA A 1 87 ? 27.831 73.443 21.107 1.00 17.36 85 ALA A C 1
ATOM 647 O O . ALA A 1 87 ? 28.844 72.731 21.021 1.00 17.96 85 ALA A O 1
ATOM 649 N N . ASP A 1 88 ? 26.675 72.978 21.559 1.00 15.85 86 ASP A N 1
ATOM 650 C CA . ASP A 1 88 ? 26.492 71.565 21.826 1.00 16.03 86 ASP A CA 1
ATOM 651 C C . ASP A 1 88 ? 25.970 70.766 20.636 1.00 14.78 86 ASP A C 1
ATOM 652 O O . ASP A 1 88 ? 26.478 69.690 20.326 1.00 15.75 86 ASP A O 1
ATOM 657 N N . VAL A 1 89 ? 24.984 71.316 19.942 1.00 14.44 87 VAL A N 1
ATOM 658 C CA . VAL A 1 89 ? 24.324 70.685 18.801 1.00 13.68 87 VAL A CA 1
ATOM 659 C C . VAL A 1 89 ? 24.316 71.666 17.644 1.00 14.10 87 VAL A C 1
ATOM 660 O O . VAL A 1 89 ? 23.958 72.848 17.833 1.00 14.02 87 VAL A O 1
ATOM 664 N N . LEU A 1 90 ? 24.646 71.177 16.447 1.00 12.81 88 LEU A N 1
ATOM 665 C CA . LEU A 1 90 ? 24.487 71.926 15.191 1.00 12.43 88 LEU A CA 1
ATOM 666 C C . LEU A 1 90 ? 23.422 71.228 14.374 1.00 11.83 88 LEU A C 1
ATOM 667 O O . LEU A 1 90 ? 23.538 70.011 14.141 1.00 13.13 88 LEU A O 1
ATOM 672 N N . ILE A 1 91 ? 22.403 71.961 13.965 1.00 12.02 89 ILE A N 1
ATOM 673 C CA . ILE A 1 91 ? 21.313 71.475 13.118 1.00 11.36 89 ILE A CA 1
ATOM 674 C C . ILE A 1 91 ? 21.371 72.162 11.774 1.00 11.83 89 ILE A C 1
ATOM 675 O O . ILE A 1 91 ? 21.086 73.350 11.658 1.00 12.52 89 ILE A O 1
ATOM 680 N N . ASN A 1 92 ? 21.752 71.389 10.747 1.00 12.09 90 ASN A N 1
ATOM 681 C CA . ASN A 1 92 ? 21.860 71.838 9.356 1.00 11.69 90 ASN A CA 1
ATOM 682 C C . ASN A 1 92 ? 20.474 71.634 8.719 1.00 11.28 90 ASN A C 1
ATOM 683 O O . ASN A 1 92 ? 20.183 70.615 8.080 1.00 12.16 90 ASN A O 1
ATOM 688 N N . ASN A 1 93 ? 19.591 72.584 8.971 1.00 11.63 91 ASN A N 1
ATOM 689 C CA . ASN A 1 93 ? 18.176 72.540 8.593 1.00 12.51 91 ASN A CA 1
ATOM 690 C C . ASN A 1 93 ? 17.781 73.316 7.369 1.00 12.51 91 ASN A C 1
ATOM 691 O O . ASN A 1 93 ? 16.829 72.926 6.666 1.00 13.80 91 ASN A O 1
ATOM 696 N N . ALA A 1 94 ? 18.460 74.431 7.094 1.00 11.67 92 ALA A N 1
ATOM 697 C CA . ALA A 1 94 ? 18.055 75.308 6.003 1.00 12.22 92 ALA A CA 1
ATOM 698 C C . ALA A 1 94 ? 18.096 74.568 4.684 1.00 13.02 92 ALA A C 1
ATOM 699 O O . ALA A 1 94 ? 19.022 73.832 4.403 1.00 13.76 92 ALA A O 1
ATOM 701 N N . GLY A 1 95 ? 17.139 74.831 3.815 1.00 13.48 93 GLY A N 1
ATOM 702 C CA . GLY A 1 95 ? 17.185 74.266 2.477 1.00 13.60 93 GLY A CA 1
ATOM 703 C C . GLY A 1 95 ? 16.333 75.065 1.521 1.00 14.44 93 GLY A C 1
ATOM 704 O O . GLY A 1 95 ? 15.393 75.784 1.920 1.00 16.76 93 GLY A O 1
ATOM 705 N N . ILE A 1 96 ? 16.691 74.949 0.255 1.00 13.33 94 ILE A N 1
ATOM 706 C CA . ILE A 1 96 ? 15.832 75.364 -0.836 1.00 13.23 94 ILE A CA 1
ATOM 707 C C . ILE A 1 96 ? 15.498 74.123 -1.669 1.00 13.32 94 ILE A C 1
ATOM 708 O O . ILE A 1 96 ? 16.256 73.165 -1.712 1.00 13.47 94 ILE A O 1
ATOM 713 N N . MET A 1 97 ? 14.390 74.168 -2.391 1.00 13.20 95 MET A N 1
ATOM 714 C CA . MET A 1 97 ? 13.805 72.978 -2.980 1.00 13.25 95 MET A CA 1
ATOM 715 C C . MET A 1 97 ? 13.176 73.222 -4.358 1.00 14.27 95 MET A C 1
ATOM 716 O O . MET A 1 97 ? 12.176 73.945 -4.478 1.00 15.26 95 MET A O 1
ATOM 721 N N . ALA A 1 98 ? 13.730 72.545 -5.362 1.00 12.89 96 ALA A N 1
ATOM 722 C CA . ALA A 1 98 ? 13.142 72.485 -6.719 1.00 13.73 96 ALA A CA 1
ATOM 723 C C . ALA A 1 98 ? 12.912 73.855 -7.331 1.00 16.00 96 ALA A C 1
ATOM 724 O O . ALA A 1 98 ? 11.881 74.168 -7.897 1.00 19.92 96 ALA A O 1
ATOM 726 N N . VAL A 1 99 ? 13.933 74.682 -7.219 1.00 14.17 97 VAL A N 1
ATOM 727 C CA . VAL A 1 99 ? 13.992 76.053 -7.745 1.00 14.63 97 VAL A CA 1
ATOM 728 C C . VAL A 1 99 ? 14.634 76.052 -9.155 1.00 14.17 97 VAL A C 1
ATOM 729 O O . VAL A 1 99 ? 15.243 75.056 -9.561 1.00 13.79 97 VAL A O 1
ATOM 733 N N . PRO A 1 100 ? 14.479 77.144 -9.920 1.00 15.16 98 PRO A N 1
ATOM 734 C CA . PRO A 1 100 ? 15.189 77.274 -11.193 1.00 15.41 98 PRO A CA 1
ATOM 735 C C . PRO A 1 100 ? 16.691 77.248 -11.060 1.00 15.24 98 PRO A C 1
ATOM 736 O O . PRO A 1 100 ? 17.248 77.437 -9.968 1.00 15.08 98 PRO A O 1
ATOM 740 N N . TYR A 1 101 ? 17.354 77.000 -12.175 1.00 15.50 99 TYR A N 1
ATOM 741 C CA . TYR A 1 101 ? 18.815 77.025 -12.227 1.00 14.93 99 TYR A CA 1
ATOM 742 C C . TYR A 1 101 ? 19.339 78.407 -11.858 1.00 14.09 99 TYR A C 1
ATOM 743 O O . TYR A 1 101 ? 18.905 79.404 -12.411 1.00 15.07 99 TYR A O 1
ATOM 752 N N . ALA A 1 102 ? 20.291 78.431 -10.935 1.00 15.22 100 ALA A N 1
ATOM 753 C CA . ALA A 1 102 ? 20.949 79.638 -10.462 1.00 15.49 100 ALA A CA 1
ATOM 754 C C . ALA A 1 102 ? 22.241 79.279 -9.790 1.00 16.01 100 ALA A C 1
ATOM 755 O O . ALA A 1 102 ? 22.404 78.159 -9.315 1.00 16.54 100 ALA A O 1
ATOM 757 N N . LEU A 1 103 ? 23.167 80.235 -9.767 1.00 17.18 101 LEU A N 1
ATOM 758 C CA . LEU A 1 103 ? 24.469 80.051 -9.159 1.00 17.52 101 LEU A CA 1
ATOM 759 C C . LEU A 1 103 ? 24.625 80.922 -7.932 1.00 18.71 101 LEU A C 1
ATOM 760 O O . LEU A 1 103 ? 24.124 82.064 -7.856 1.00 21.70 101 LEU A O 1
ATOM 765 N N . THR A 1 104 ? 25.371 80.402 -6.977 1.00 17.70 102 THR A N 1
ATOM 766 C CA . THR A 1 104 ? 25.732 81.154 -5.774 1.00 18.27 102 THR A CA 1
ATOM 767 C C . THR A 1 104 ? 26.893 82.111 -6.090 1.00 19.68 102 THR A C 1
ATOM 768 O O . THR A 1 104 ? 27.477 82.062 -7.148 1.00 20.09 102 THR A O 1
ATOM 772 N N . VAL A 1 105 ? 27.245 82.920 -5.077 1.00 21.65 103 VAL A N 1
ATOM 773 C CA . VAL A 1 105 ? 28.390 83.821 -5.114 1.00 22.95 103 VAL A CA 1
ATOM 774 C C . VAL A 1 105 ? 29.671 83.066 -5.537 1.00 21.42 103 VAL A C 1
ATOM 775 O O . VAL A 1 105 ? 30.562 83.584 -6.257 1.00 22.91 103 VAL A O 1
ATOM 779 N N . ASP A 1 106 ? 29.778 81.836 -5.038 1.00 17.98 104 ASP A N 1
ATOM 780 C CA . ASP A 1 106 ? 30.943 80.991 -5.269 1.00 17.87 104 ASP A CA 1
ATOM 781 C C . ASP A 1 106 ? 30.885 80.120 -6.533 1.00 17.78 104 ASP A C 1
ATOM 782 O O . ASP A 1 106 ? 31.799 79.328 -6.796 1.00 20.01 104 ASP A O 1
ATOM 787 N N . GLY A 1 107 ? 29.823 80.290 -7.305 1.00 18.05 105 GLY A N 1
ATOM 788 C CA . GLY A 1 107 ? 29.649 79.568 -8.564 1.00 17.83 105 GLY A CA 1
ATOM 789 C C . GLY A 1 107 ? 29.049 78.205 -8.475 1.00 17.85 105 GLY A C 1
ATOM 790 O O . GLY A 1 107 ? 29.119 77.412 -9.431 1.00 18.93 105 GLY A O 1
ATOM 791 N N . PHE A 1 108 ? 28.425 77.910 -7.334 1.00 15.65 106 PHE A N 1
ATOM 792 C CA . PHE A 1 108 ? 27.814 76.606 -7.167 1.00 15.08 106 PHE A CA 1
ATOM 793 C C . PHE A 1 108 ? 26.363 76.636 -7.660 1.00 14.38 106 PHE A C 1
ATOM 794 O O . PHE A 1 108 ? 25.677 77.641 -7.525 1.00 14.67 106 PHE A O 1
ATOM 802 N N . GLU A 1 109 ? 25.859 75.520 -8.192 1.00 14.33 107 GLU A N 1
ATOM 803 C CA . GLU A 1 109 ? 24.416 75.391 -8.448 1.00 14.07 107 GLU A CA 1
ATOM 804 C C . GLU A 1 109 ? 23.709 75.608 -7.103 1.00 13.68 107 GLU A C 1
ATOM 805 O O . GLU A 1 109 ? 24.186 75.152 -6.050 1.00 13.61 107 GLU A O 1
ATOM 811 N N . SER A 1 110 ? 22.596 76.327 -7.111 1.00 13.60 108 SER A N 1
ATOM 812 C CA . SER A 1 110 ? 22.096 76.837 -5.824 1.00 13.05 108 SER A CA 1
ATOM 813 C C . SER A 1 110 ? 21.628 75.779 -4.828 1.00 12.99 108 SER A C 1
ATOM 814 O O . SER A 1 110 ? 21.792 75.966 -3.624 1.00 13.08 108 SER A O 1
ATOM 817 N N . GLN A 1 111 ? 21.066 74.681 -5.305 1.00 12.68 109 GLN A N 1
ATOM 818 C CA . GLN A 1 111 ? 20.574 73.658 -4.377 1.00 12.39 109 GLN A CA 1
ATOM 819 C C . GLN A 1 111 ? 21.750 72.912 -3.754 1.00 12.52 109 GLN A C 1
ATOM 820 O O . GLN A 1 111 ? 21.806 72.757 -2.533 1.00 12.60 109 GLN A O 1
ATOM 826 N N . ILE A 1 112 ? 22.662 72.378 -4.554 1.00 12.61 110 ILE A N 1
ATOM 827 C CA . ILE A 1 112 ? 23.837 71.714 -3.955 1.00 12.11 110 ILE A CA 1
ATOM 828 C C . ILE A 1 112 ? 24.634 72.722 -3.133 1.00 12.15 110 ILE A C 1
ATOM 829 O O . ILE A 1 112 ? 25.178 72.373 -2.065 1.00 13.22 110 ILE A O 1
ATOM 834 N N . GLY A 1 113 ? 24.707 73.962 -3.597 1.00 13.10 111 GLY A N 1
ATOM 835 C CA . GLY A 1 113 ? 25.495 74.988 -2.911 1.00 13.70 111 GLY A CA 1
ATOM 836 C C . GLY A 1 113 ? 24.933 75.354 -1.548 1.00 13.72 111 GLY A C 1
ATOM 837 O O . GLY A 1 113 ? 25.694 75.532 -0.578 1.00 14.34 111 GLY A O 1
ATOM 838 N N . THR A 1 114 ? 23.640 75.526 -1.464 1.00 13.15 112 THR A N 1
ATOM 839 C CA . THR A 1 114 ? 22.967 75.912 -0.220 1.00 13.27 112 THR A CA 1
ATOM 840 C C . THR A 1 114 ? 22.847 74.714 0.717 1.00 13.08 112 THR A C 1
ATOM 841 O O . THR A 1 114 ? 23.233 74.754 1.887 1.00 14.75 112 THR A O 1
ATOM 845 N N . ASN A 1 115 ? 22.286 73.614 0.211 1.00 11.71 113 ASN A N 1
ATOM 846 C CA . ASN A 1 115 ? 21.817 72.528 1.057 1.00 11.04 113 ASN A CA 1
ATOM 847 C C . ASN A 1 115 ? 22.966 71.661 1.528 1.00 11.54 113 ASN A C 1
ATOM 848 O O . ASN A 1 115 ? 22.939 71.149 2.643 1.00 12.19 113 ASN A O 1
ATOM 853 N N . HIS A 1 116 ? 23.969 71.481 0.665 1.00 11.51 114 HIS A N 1
ATOM 854 C CA . HIS A 1 116 ? 25.132 70.678 1.007 1.00 10.89 114 HIS A CA 1
ATOM 855 C C . HIS A 1 116 ? 26.409 71.496 1.240 1.00 11.52 114 HIS A C 1
ATOM 856 O O . HIS A 1 116 ? 27.003 71.442 2.324 1.00 12.91 114 HIS A O 1
ATOM 863 N N . LEU A 1 117 ? 26.888 72.219 0.228 1.00 11.54 115 LEU A N 1
ATOM 864 C CA . LEU A 1 117 ? 28.233 72.802 0.350 1.00 12.42 115 LEU A CA 1
ATOM 865 C C . LEU A 1 117 ? 28.373 73.836 1.437 1.00 12.13 115 LEU A C 1
ATOM 866 O O . LEU A 1 117 ? 29.370 73.862 2.167 1.00 12.57 115 LEU A O 1
ATOM 871 N N . GLY A 1 118 ? 27.353 74.675 1.598 1.00 12.50 116 GLY A N 1
ATOM 872 C CA . GLY A 1 118 ? 27.439 75.688 2.660 1.00 12.87 116 GLY A CA 1
ATOM 873 C C . GLY A 1 118 ? 27.420 75.032 4.056 1.00 12.00 116 GLY A C 1
ATOM 874 O O . GLY A 1 118 ? 28.129 75.463 4.947 1.00 13.23 116 GLY A O 1
ATOM 875 N N . HIS A 1 119 ? 26.611 74.003 4.211 1.00 12.08 117 HIS A N 1
ATOM 876 C CA . HIS A 1 119 ? 26.563 73.193 5.442 1.00 12.04 117 HIS A CA 1
ATOM 877 C C . HIS A 1 119 ? 27.852 72.416 5.700 1.00 12.09 117 HIS A C 1
ATOM 878 O O . HIS A 1 119 ? 28.305 72.283 6.835 1.00 12.77 117 HIS A O 1
ATOM 885 N N . PHE A 1 120 ? 28.460 71.906 4.626 1.00 11.84 118 PHE A N 1
ATOM 886 C CA . PHE A 1 120 ? 29.744 71.222 4.712 1.00 12.40 118 PHE A CA 1
ATOM 887 C C . PHE A 1 120 ? 30.806 72.157 5.290 1.00 12.26 118 PHE A C 1
ATOM 888 O O . PHE A 1 120 ? 31.531 71.795 6.229 1.00 13.16 118 PHE A O 1
ATOM 896 N N . ALA A 1 121 ? 30.909 73.352 4.726 1.00 13.20 119 ALA A N 1
ATOM 897 C CA . ALA A 1 121 ? 31.858 74.328 5.207 1.00 13.60 119 ALA A CA 1
ATOM 898 C C . ALA A 1 121 ? 31.562 74.742 6.630 1.00 13.96 119 ALA A C 1
ATOM 899 O O . ALA A 1 121 ? 32.467 74.781 7.497 1.00 14.39 119 ALA A O 1
ATOM 901 N N . LEU A 1 122 ? 30.302 75.004 6.914 1.00 13.75 120 LEU A N 1
ATOM 902 C CA . LEU A 1 122 ? 29.895 75.419 8.265 1.00 13.49 120 LEU A CA 1
ATOM 903 C C . LEU A 1 122 ? 30.302 74.371 9.299 1.00 14.26 120 LEU A C 1
ATOM 904 O O . LEU A 1 122 ? 30.828 74.689 10.398 1.00 13.74 120 LEU A O 1
ATOM 909 N N . THR A 1 123 ? 29.998 73.114 8.992 1.00 13.64 121 THR A N 1
ATOM 910 C CA . THR A 1 123 ? 30.270 72.017 9.923 1.00 13.05 121 THR A CA 1
ATOM 911 C C . THR A 1 123 ? 31.775 71.856 10.178 1.00 14.44 121 THR A C 1
ATOM 912 O O . THR A 1 123 ? 32.219 71.767 11.341 1.00 15.28 121 THR A O 1
ATOM 916 N N . ASN A 1 124 ? 32.583 71.901 9.120 1.00 14.32 122 ASN A N 1
ATOM 917 C CA . ASN A 1 124 ? 34.019 71.760 9.333 1.00 15.23 122 ASN A CA 1
ATOM 918 C C . ASN A 1 124 ? 34.568 72.919 10.166 1.00 15.30 122 ASN A C 1
ATOM 919 O O . ASN A 1 124 ? 35.499 72.713 10.952 1.00 16.84 122 ASN A O 1
ATOM 924 N N . LEU A 1 125 ? 34.030 74.112 9.998 1.00 15.15 123 LEU A N 1
ATOM 925 C CA . LEU A 1 125 ? 34.512 75.270 10.745 1.00 16.39 123 LEU A CA 1
ATOM 926 C C . LEU A 1 125 ? 34.069 75.240 12.213 1.00 16.92 123 LEU A C 1
ATOM 927 O O . LEU A 1 125 ? 34.835 75.687 13.085 1.00 19.23 123 LEU A O 1
ATOM 932 N N . LEU A 1 126 ? 32.910 74.665 12.522 1.00 15.63 124 LEU A N 1
ATOM 933 C CA . LEU A 1 126 ? 32.420 74.588 13.909 1.00 16.15 124 LEU A CA 1
ATOM 934 C C . LEU A 1 126 ? 32.892 73.362 14.695 1.00 16.56 124 LEU A C 1
ATOM 935 O O . LEU A 1 126 ? 32.893 73.370 15.932 1.00 16.85 124 LEU A O 1
ATOM 940 N N . LEU A 1 127 ? 33.233 72.269 13.999 1.00 16.46 125 LEU A N 1
ATOM 941 C CA . LEU A 1 127 ? 33.535 71.004 14.642 1.00 16.13 125 LEU A CA 1
ATOM 942 C C . LEU A 1 127 ? 34.494 71.074 15.838 1.00 16.94 125 LEU A C 1
ATOM 943 O O . LEU A 1 127 ? 34.215 70.410 16.845 1.00 17.51 125 LEU A O 1
ATOM 948 N N . PRO A 1 128 ? 35.565 71.867 15.749 1.00 17.60 126 PRO A N 1
ATOM 949 C CA . PRO A 1 128 ? 36.479 71.953 16.903 1.00 18.94 126 PRO A CA 1
ATOM 950 C C . PRO A 1 128 ? 35.861 72.522 18.179 1.00 18.17 126 PRO A C 1
ATOM 951 O O . PRO A 1 128 ? 36.490 72.405 19.256 1.00 20.32 126 PRO A O 1
ATOM 955 N N . ARG A 1 129 ? 34.710 73.170 18.070 1.00 17.18 127 ARG A N 1
ATOM 956 C CA . ARG A 1 129 ? 34.039 73.828 19.189 1.00 18.01 127 ARG A CA 1
ATOM 957 C C . ARG A 1 129 ? 32.642 73.273 19.472 1.00 17.39 127 ARG A C 1
ATOM 958 O O . ARG A 1 129 ? 31.880 73.857 20.240 1.00 18.21 127 ARG A O 1
ATOM 966 N N . LEU A 1 130 ? 32.353 72.110 18.906 1.00 16.94 128 LEU A N 1
ATOM 967 C CA A LEU A 1 130 ? 31.098 71.388 19.148 0.70 16.40 128 LEU A CA 1
ATOM 968 C CA B LEU A 1 130 ? 31.114 71.391 19.129 0.30 16.12 128 LEU A CA 1
ATOM 969 C C . LEU A 1 130 ? 31.313 70.284 20.178 1.00 17.01 128 LEU A C 1
ATOM 970 O O . LEU A 1 130 ? 32.364 69.604 20.190 1.00 18.31 128 LEU A O 1
ATOM 979 N N . THR A 1 131 ? 30.303 70.059 21.031 1.00 17.47 129 THR A N 1
ATOM 980 C CA . THR A 1 131 ? 30.421 69.063 22.107 1.00 17.67 129 THR A CA 1
ATOM 981 C C . THR A 1 131 ? 29.603 67.765 21.996 1.00 17.93 129 THR A C 1
ATOM 982 O O . THR A 1 131 ? 29.970 66.757 22.645 1.00 19.39 129 THR A O 1
ATOM 986 N N . ASP A 1 132 ? 28.517 67.763 21.222 1.00 15.81 130 ASP A N 1
ATOM 987 C CA . ASP A 1 132 ? 27.642 66.584 21.157 1.00 15.83 130 ASP A CA 1
ATOM 988 C C . ASP A 1 132 ? 27.436 66.061 19.756 1.00 14.18 130 ASP A C 1
ATOM 989 O O . ASP A 1 132 ? 27.901 64.963 19.435 1.00 15.40 130 ASP A O 1
ATOM 994 N N . ARG A 1 133 ? 26.728 66.801 18.882 1.00 13.99 131 ARG A N 1
ATOM 995 C CA . ARG A 1 133 ? 26.315 66.212 17.627 1.00 13.39 131 ARG A CA 1
ATOM 996 C C . ARG A 1 133 ? 25.985 67.211 16.541 1.00 13.68 131 ARG A C 1
ATOM 997 O O . ARG A 1 133 ? 25.662 68.398 16.825 1.00 13.51 131 ARG A O 1
ATOM 1005 N N . VAL A 1 134 ? 26.045 66.714 15.299 1.00 13.01 132 VAL A N 1
ATOM 1006 C CA . VAL A 1 134 ? 25.566 67.387 14.088 1.00 12.22 132 VAL A CA 1
ATOM 1007 C C . VAL A 1 134 ? 24.359 66.612 13.592 1.00 13.11 132 VAL A C 1
ATOM 1008 O O . VAL A 1 134 ? 24.432 65.401 13.425 1.00 13.78 132 VAL A O 1
ATOM 1012 N N . VAL A 1 135 ? 23.257 67.303 13.332 1.00 11.89 133 VAL A N 1
ATOM 1013 C CA . VAL A 1 135 ? 22.046 66.721 12.721 1.00 11.93 133 VAL A CA 1
ATOM 1014 C C . VAL A 1 135 ? 21.857 67.408 11.388 1.00 12.05 133 VAL A C 1
ATOM 1015 O O . VAL A 1 135 ? 21.672 68.642 11.358 1.00 12.62 133 VAL A O 1
ATOM 1019 N N . THR A 1 136 ? 21.835 66.627 10.290 1.00 11.13 134 THR A N 1
ATOM 1020 C CA . THR A 1 136 ? 21.597 67.197 8.942 1.00 11.34 134 THR A CA 1
ATOM 1021 C C . THR A 1 136 ? 20.251 66.745 8.437 1.00 11.26 134 THR A C 1
ATOM 1022 O O . THR A 1 136 ? 19.961 65.534 8.485 1.00 12.65 134 THR A O 1
ATOM 1026 N N . VAL A 1 137 ? 19.448 67.677 7.955 1.00 11.31 135 VAL A N 1
ATOM 1027 C CA . VAL A 1 137 ? 18.101 67.381 7.490 1.00 11.23 135 VAL A CA 1
ATOM 1028 C C . VAL A 1 137 ? 18.160 67.023 6.001 1.00 12.25 135 VAL A C 1
ATOM 1029 O O . VAL A 1 137 ? 18.659 67.818 5.193 1.00 13.38 135 VAL A O 1
ATOM 1033 N N . SER A 1 138 ? 17.635 65.844 5.643 1.00 12.06 136 SER A N 1
ATOM 1034 C CA . SER A 1 138 ? 17.525 65.371 4.274 1.00 12.21 136 SER A CA 1
ATOM 1035 C C . SER A 1 138 ? 16.055 65.247 3.851 1.00 11.76 136 SER A C 1
ATOM 1036 O O . SER A 1 138 ? 15.203 66.016 4.313 1.00 12.16 136 SER A O 1
ATOM 1039 N N . SER A 1 139 ? 15.740 64.332 2.942 1.00 12.23 137 SER A N 1
ATOM 1040 C CA . SER A 1 139 ? 14.421 64.205 2.375 1.00 12.10 137 SER A CA 1
ATOM 1041 C C . SER A 1 139 ? 14.243 62.851 1.724 1.00 12.84 137 SER A C 1
ATOM 1042 O O . SER A 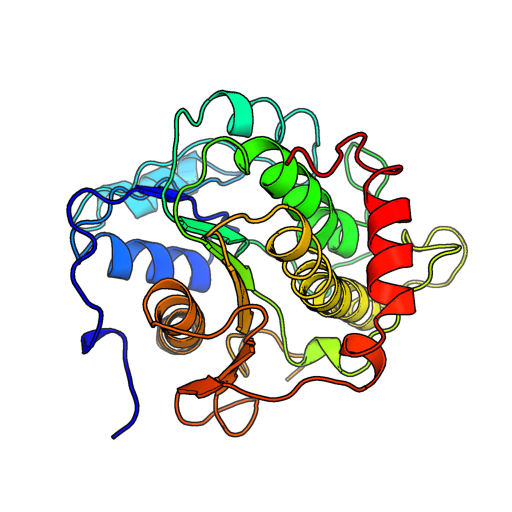1 139 ? 15.234 62.267 1.241 1.00 12.87 137 SER A O 1
ATOM 1045 N N . MET A 1 140 ? 13.002 62.384 1.605 1.00 13.16 138 MET A N 1
ATOM 1046 C CA . MET A 1 140 ? 12.665 61.260 0.726 1.00 14.06 138 MET A CA 1
ATOM 1047 C C . MET A 1 140 ? 13.130 61.482 -0.710 1.00 14.14 138 MET A C 1
ATOM 1048 O O . MET A 1 140 ? 13.355 60.507 -1.457 1.00 14.48 138 MET A O 1
ATOM 1053 N N . ALA A 1 141 ? 13.265 62.730 -1.124 1.00 14.05 139 ALA A N 1
ATOM 1054 C CA . ALA A 1 141 ? 13.770 63.043 -2.449 1.00 13.11 139 ALA A CA 1
ATOM 1055 C C . ALA A 1 141 ? 15.174 62.557 -2.691 1.00 13.67 139 ALA A C 1
ATOM 1056 O O . ALA A 1 141 ? 15.615 62.517 -3.848 1.00 13.82 139 ALA A O 1
ATOM 1058 N N . HIS A 1 142 ? 15.894 62.118 -1.659 1.00 12.79 140 HIS A N 1
ATOM 1059 C CA . HIS A 1 142 ? 17.224 61.540 -1.897 1.00 13.51 140 HIS A CA 1
ATOM 1060 C C . HIS A 1 142 ? 17.190 60.270 -2.736 1.00 13.45 140 HIS A C 1
ATOM 1061 O O . HIS A 1 142 ? 18.190 59.967 -3.394 1.00 14.19 140 HIS A O 1
ATOM 1068 N N . TRP A 1 143 ? 16.080 59.547 -2.692 1.00 14.41 141 TRP A N 1
ATOM 1069 C CA . TRP A 1 143 ? 16.029 58.193 -3.293 1.00 14.67 141 TRP A CA 1
ATOM 1070 C C . TRP A 1 143 ? 16.394 58.165 -4.779 1.00 15.26 141 TRP A C 1
ATOM 1071 O O . TRP A 1 143 ? 17.228 57.355 -5.180 1.00 16.92 141 TRP A O 1
ATOM 1082 N N . PRO A 1 144 ? 15.825 59.056 -5.611 1.00 15.26 142 PRO A N 1
ATOM 1083 C CA . PRO A 1 144 ? 16.248 59.072 -7.033 1.00 15.80 142 PRO A CA 1
ATOM 1084 C C . PRO A 1 144 ? 17.513 59.847 -7.315 1.00 15.85 142 PRO A C 1
ATOM 1085 O O . PRO A 1 144 ? 17.933 59.952 -8.493 1.00 18.21 142 PRO A O 1
ATOM 1089 N N . GLY A 1 145 ? 18.099 60.441 -6.279 1.00 15.15 143 GLY A N 1
ATOM 1090 C CA . GLY A 1 145 ? 19.274 61.282 -6.475 1.00 15.07 143 GLY A CA 1
ATOM 1091 C C . GLY A 1 145 ? 20.501 60.477 -6.887 1.00 14.95 143 GLY A C 1
ATOM 1092 O O . GLY A 1 145 ? 20.627 59.310 -6.587 1.00 15.87 143 GLY A O 1
ATOM 1093 N N . ARG A 1 146 ? 21.443 61.152 -7.545 1.00 15.09 144 ARG A N 1
ATOM 1094 C CA A ARG A 1 146 ? 22.742 60.564 -7.892 0.70 16.22 144 ARG A CA 1
ATOM 1095 C CA B ARG A 1 146 ? 22.727 60.577 -7.935 0.30 15.90 144 ARG A CA 1
ATOM 1096 C C . ARG A 1 146 ? 23.769 61.673 -7.789 1.00 15.42 144 ARG A C 1
ATOM 1097 O O . ARG A 1 146 ? 23.520 62.808 -8.190 1.00 17.46 144 ARG A O 1
ATOM 1112 N N . ILE A 1 147 ? 24.926 61.352 -7.250 1.00 14.14 145 ILE A N 1
ATOM 1113 C CA . ILE A 1 147 ? 26.066 62.286 -7.221 1.00 13.75 145 ILE A CA 1
ATOM 1114 C C . ILE A 1 147 ? 26.809 62.237 -8.534 1.00 14.90 145 ILE A C 1
ATOM 1115 O O . ILE A 1 147 ? 27.212 61.166 -8.982 1.00 17.22 145 ILE A O 1
ATOM 1120 N N . ASN A 1 148 ? 26.939 63.388 -9.184 1.00 14.62 146 ASN A N 1
ATOM 1121 C CA . ASN A 1 148 ? 27.737 63.540 -10.410 1.00 14.61 146 ASN A CA 1
ATOM 1122 C C . ASN A 1 148 ? 29.042 64.234 -10.046 1.00 15.34 146 ASN A C 1
ATOM 1123 O O . ASN A 1 148 ? 29.099 65.443 -9.864 1.00 15.63 146 ASN A O 1
ATOM 1128 N N . LEU A 1 149 ? 30.120 63.445 -9.829 1.00 14.89 147 LEU A N 1
ATOM 1129 C CA . LEU A 1 149 ? 31.384 64.014 -9.363 1.00 15.55 147 LEU A CA 1
ATOM 1130 C C . LEU A 1 149 ? 32.053 64.901 -10.411 1.00 16.28 147 LEU A C 1
ATOM 1131 O O . LEU A 1 149 ? 32.747 65.834 -10.040 1.00 19.03 147 LEU A O 1
ATOM 1136 N N . GLU A 1 150 ? 31.832 64.608 -11.682 1.00 17.21 148 GLU A N 1
ATOM 1137 C CA . GLU A 1 150 ? 32.455 65.374 -12.777 1.00 19.30 148 GLU A CA 1
ATOM 1138 C C . GLU A 1 150 ? 31.753 66.693 -13.020 1.00 18.55 148 GLU A C 1
ATOM 1139 O O . GLU A 1 150 ? 32.380 67.625 -13.539 1.00 20.50 148 GLU A O 1
ATOM 1145 N N . ASP A 1 151 ? 30.481 66.797 -12.636 1.00 16.74 149 ASP A N 1
ATOM 1146 C CA . ASP A 1 151 ? 29.698 67.997 -12.952 1.00 16.03 149 ASP A CA 1
ATOM 1147 C C . ASP A 1 151 ? 28.643 68.202 -11.849 1.00 15.17 149 ASP A C 1
ATOM 1148 O O . ASP A 1 151 ? 27.426 68.262 -12.089 1.00 15.53 149 ASP A O 1
ATOM 1153 N N . LEU A 1 152 ? 29.123 68.339 -10.629 1.00 14.07 150 LEU A N 1
ATOM 1154 C CA . LEU A 1 152 ? 28.251 68.498 -9.453 1.00 13.64 150 LEU A CA 1
ATOM 1155 C C . LEU A 1 152 ? 27.356 69.730 -9.580 1.00 13.60 150 LEU A C 1
ATOM 1156 O O . LEU A 1 152 ? 26.210 69.721 -9.095 1.00 13.44 150 LEU A O 1
ATOM 1161 N N . ASN A 1 153 ? 27.877 70.784 -10.218 1.00 14.29 151 ASN A N 1
ATOM 1162 C CA . ASN A 1 153 ? 27.198 72.069 -10.308 1.00 14.30 151 ASN A CA 1
ATOM 1163 C C . ASN A 1 153 ? 26.393 72.271 -11.596 1.00 13.97 151 ASN A C 1
ATOM 1164 O O . ASN A 1 153 ? 25.956 73.391 -11.877 1.00 15.03 151 ASN A O 1
ATOM 1169 N N . TRP A 1 154 ? 26.110 71.197 -12.310 1.00 13.97 152 TRP A N 1
ATOM 1170 C CA . TRP A 1 154 ? 25.151 71.220 -13.447 1.00 13.99 152 TRP A CA 1
ATOM 1171 C C . TRP A 1 154 ? 25.577 72.257 -14.486 1.00 15.85 152 TRP A C 1
ATOM 1172 O O . TRP A 1 154 ? 24.730 72.961 -15.057 1.00 16.08 152 TRP A O 1
ATOM 1183 N N . ARG A 1 155 ? 26.869 72.312 -14.772 1.00 16.62 153 ARG A N 1
ATOM 1184 C CA . ARG A 1 155 ? 27.386 73.288 -15.749 1.00 17.80 153 ARG A CA 1
ATOM 1185 C C . ARG A 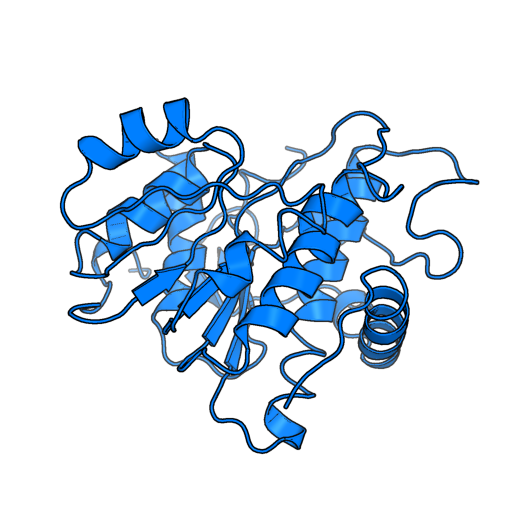1 155 ? 27.252 72.837 -17.198 1.00 18.96 153 ARG A C 1
ATOM 1186 O O . ARG A 1 155 ? 27.149 73.687 -18.117 1.00 19.14 153 ARG A O 1
ATOM 1194 N N . SER A 1 156 ? 27.261 71.536 -17.418 1.00 18.02 154 SER A N 1
ATOM 1195 C CA . SER A 1 156 ? 27.364 70.940 -18.777 1.00 19.37 154 SER A CA 1
ATOM 1196 C C . SER A 1 156 ? 26.330 69.853 -19.031 1.00 17.93 154 SER A C 1
ATOM 1197 O O . SER A 1 156 ? 26.515 68.987 -19.896 1.00 19.75 154 SER A O 1
ATOM 1200 N N . ARG A 1 157 ? 25.224 69.907 -18.291 1.00 17.37 155 ARG A N 1
ATOM 1201 C CA . ARG A 1 157 ? 24.152 68.941 -18.400 1.00 15.94 155 ARG A CA 1
ATOM 1202 C C . ARG A 1 157 ? 22.822 69.661 -18.083 1.00 16.01 155 ARG A C 1
ATOM 1203 O O . ARG A 1 157 ? 22.773 70.466 -17.172 1.00 16.95 155 ARG A O 1
ATOM 1211 N N . ARG A 1 158 ? 21.783 69.368 -18.847 1.00 16.23 156 ARG A N 1
ATOM 1212 C CA . ARG A 1 158 ? 20.474 70.005 -18.697 1.00 16.52 156 ARG A CA 1
ATOM 1213 C C . ARG A 1 158 ? 20.021 69.915 -17.241 1.00 15.81 156 ARG A C 1
ATOM 1214 O O . ARG A 1 158 ? 20.079 68.834 -16.596 1.00 16.21 156 ARG A O 1
ATOM 1222 N N . TYR A 1 159 ? 19.525 71.030 -16.718 1.00 15.09 157 TYR A N 1
ATOM 1223 C CA . TYR A 1 159 ? 19.055 71.093 -15.350 1.00 14.41 157 TYR A CA 1
ATOM 1224 C C . TYR A 1 159 ? 17.693 70.433 -15.170 1.00 14.68 157 TYR A C 1
ATOM 1225 O O . TYR A 1 159 ? 16.808 70.547 -16.016 1.00 15.66 157 TYR A O 1
ATOM 1234 N N . SER A 1 160 ? 17.497 69.807 -14.002 1.00 14.88 158 SER A N 1
ATOM 1235 C CA . SER A 1 160 ? 16.223 69.322 -13.499 1.00 15.69 158 SER A CA 1
ATOM 1236 C C . SER A 1 160 ? 16.029 69.911 -12.100 1.00 15.06 158 SER A C 1
ATOM 1237 O O . SER A 1 160 ? 16.816 69.557 -11.184 1.00 15.16 158 SER A O 1
ATOM 1240 N N . PRO A 1 161 ? 15.017 70.769 -11.875 1.00 14.38 159 PRO A N 1
ATOM 1241 C CA . PRO A 1 161 ? 14.810 71.294 -10.527 1.00 14.14 159 PRO A CA 1
ATOM 1242 C C . PRO A 1 161 ? 14.730 70.186 -9.447 1.00 13.79 159 PRO A C 1
ATOM 1243 O O . PRO A 1 161 ? 15.336 70.311 -8.378 1.00 13.58 159 PRO A O 1
ATOM 1247 N N . TRP A 1 162 ? 13.959 69.141 -9.708 1.00 13.83 160 TRP A N 1
ATOM 1248 C CA . TRP A 1 162 ? 13.785 68.077 -8.711 1.00 13.32 160 TRP A CA 1
ATOM 1249 C C . TRP A 1 162 ? 15.000 67.191 -8.611 1.00 13.35 160 TRP A C 1
ATOM 1250 O O . TRP A 1 162 ? 15.379 66.807 -7.476 1.00 13.56 160 TRP A O 1
ATOM 1261 N N . LEU A 1 163 ? 15.653 66.812 -9.710 1.00 13.37 161 LEU A N 1
ATOM 1262 C CA . LEU A 1 163 ? 16.850 65.974 -9.580 1.00 13.26 161 LEU A CA 1
ATOM 1263 C C . LEU A 1 163 ? 18.042 66.741 -8.965 1.00 12.21 161 LEU A C 1
ATOM 1264 O O . LEU A 1 163 ? 18.906 66.146 -8.318 1.00 13.65 161 LEU A O 1
ATOM 1269 N N . ALA A 1 164 ? 18.074 68.056 -9.135 1.00 12.93 162 ALA A N 1
ATOM 1270 C CA . ALA A 1 164 ? 19.068 68.885 -8.434 1.00 12.27 162 ALA A CA 1
ATOM 1271 C C . ALA A 1 164 ? 18.791 68.910 -6.925 1.00 12.00 162 ALA A C 1
ATOM 1272 O O . ALA A 1 164 ? 19.728 68.816 -6.108 1.00 12.35 162 ALA A O 1
ATOM 1274 N N . TYR A 1 165 ? 17.516 69.007 -6.537 1.00 12.09 163 TYR A N 1
ATOM 1275 C CA . TYR A 1 165 ? 17.127 68.795 -5.131 1.00 11.49 163 TYR A CA 1
ATOM 1276 C C . TYR A 1 165 ? 17.617 67.427 -4.642 1.00 11.60 163 TYR A C 1
ATOM 1277 O O . TYR A 1 165 ? 18.276 67.310 -3.605 1.00 12.09 163 TYR A O 1
ATOM 1286 N N . SER A 1 166 ? 17.286 66.394 -5.383 1.00 11.89 164 SER A N 1
ATOM 1287 C CA . SER A 1 166 ? 17.624 65.033 -4.999 1.00 11.98 164 SER A CA 1
ATOM 1288 C C . SER A 1 166 ? 19.117 64.825 -4.855 1.00 11.89 164 SER A C 1
ATOM 1289 O O . SER A 1 166 ? 19.587 64.145 -3.913 1.00 12.00 164 SER A O 1
ATOM 1292 N N . GLN A 1 167 ? 19.933 65.416 -5.752 1.00 11.72 165 GLN A N 1
ATOM 1293 C CA . GLN A 1 167 ? 21.375 65.289 -5.610 1.00 12.26 165 GLN A CA 1
ATOM 1294 C C . GLN A 1 167 ? 21.813 65.865 -4.266 1.00 10.74 165 GLN A C 1
ATOM 1295 O O . GLN A 1 167 ? 22.657 65.288 -3.572 1.00 12.14 165 GLN A O 1
ATOM 1301 N N . SER A 1 168 ? 21.265 67.030 -3.922 1.00 10.76 166 SER A N 1
ATOM 1302 C CA . SER A 1 168 ? 21.643 67.695 -2.676 1.00 10.90 166 SER A CA 1
ATOM 1303 C C . SER A 1 168 ? 21.230 66.922 -1.425 1.00 10.58 166 SER A C 1
ATOM 1304 O O . SER A 1 168 ? 21.952 66.904 -0.432 1.00 11.46 166 SER A O 1
ATOM 1307 N N . LYS A 1 169 ? 20.067 66.296 -1.505 1.00 11.19 167 LYS A N 1
ATOM 1308 C CA . LYS A 1 169 ? 19.512 65.508 -0.371 1.00 11.62 167 LYS A CA 1
ATOM 1309 C C . LYS A 1 169 ? 20.238 64.188 -0.171 1.00 11.29 167 LYS A C 1
ATOM 1310 O O . LYS A 1 169 ? 20.455 63.716 0.949 1.00 11.70 167 LYS A O 1
ATOM 1316 N N . LEU A 1 170 ? 20.670 63.572 -1.267 1.00 11.47 168 LEU A N 1
ATOM 1317 C CA . LEU A 1 170 ? 21.571 62.440 -1.222 1.00 12.28 168 LEU A CA 1
ATOM 1318 C C . LEU A 1 170 ? 22.929 62.856 -0.639 1.00 11.48 168 LEU A C 1
ATOM 1319 O O . LEU A 1 170 ? 23.476 62.170 0.231 1.00 11.66 168 LEU A O 1
ATOM 1324 N N . ALA A 1 171 ? 23.446 64.001 -1.075 1.00 10.84 169 ALA A N 1
ATOM 1325 C CA . ALA A 1 171 ? 24.683 64.538 -0.517 1.00 11.25 169 ALA A CA 1
ATOM 1326 C C . ALA A 1 171 ? 24.617 64.716 0.997 1.00 11.35 169 ALA A C 1
ATOM 1327 O O . ALA A 1 171 ? 25.555 64.384 1.718 1.00 11.98 169 ALA A O 1
ATOM 1329 N N . ASN A 1 172 ? 23.455 65.153 1.510 1.00 10.79 170 ASN A N 1
ATOM 1330 C CA . ASN A 1 172 ? 23.282 65.332 2.953 1.00 11.51 170 ASN A CA 1
ATOM 1331 C C . ASN A 1 172 ? 23.496 64.022 3.711 1.00 11.02 170 ASN A C 1
ATOM 1332 O O . ASN A 1 172 ? 24.057 64.002 4.817 1.00 11.87 170 ASN A O 1
ATOM 1337 N N . LEU A 1 173 ? 23.044 62.909 3.137 1.00 11.11 171 LEU A N 1
ATOM 1338 C CA . LEU A 1 173 ? 23.215 61.591 3.753 1.00 11.10 171 LEU A CA 1
ATOM 1339 C C . LEU A 1 173 ? 24.650 61.057 3.641 1.00 11.78 171 LEU A C 1
ATOM 1340 O O . LEU A 1 173 ? 25.205 60.522 4.607 1.00 12.68 171 LEU A O 1
ATOM 1345 N N . LEU A 1 174 ? 25.233 61.185 2.451 1.00 11.76 172 LEU A N 1
ATOM 1346 C CA . LEU A 1 174 ? 26.623 60.771 2.248 1.00 11.83 172 LEU A CA 1
ATOM 1347 C C . LEU A 1 174 ? 27.557 61.591 3.133 1.00 12.34 172 LEU A C 1
ATOM 1348 O O . LEU A 1 174 ? 28.575 61.081 3.631 1.00 13.15 172 LEU A O 1
ATOM 1353 N N . PHE A 1 175 ? 27.235 62.868 3.311 1.00 11.50 173 PHE A N 1
ATOM 1354 C CA . PHE A 1 175 ? 27.947 63.773 4.254 1.00 11.85 173 PHE A CA 1
ATOM 1355 C C . PHE A 1 175 ? 27.919 63.199 5.659 1.00 12.11 173 PHE A C 1
ATOM 1356 O O . PHE A 1 175 ? 28.938 63.098 6.364 1.00 12.97 173 PHE A O 1
ATOM 1364 N N . THR A 1 176 ? 26.712 62.836 6.104 1.00 11.47 174 THR A N 1
ATOM 1365 C CA . THR A 1 176 ? 26.521 62.289 7.446 1.00 12.14 174 THR A CA 1
ATOM 1366 C C . THR A 1 176 ? 27.312 60.994 7.671 1.00 12.96 174 THR A C 1
ATOM 1367 O O . THR A 1 176 ? 28.003 60.851 8.696 1.00 12.91 174 THR A O 1
ATOM 1371 N N . SER A 1 177 ? 27.273 60.078 6.714 1.00 12.71 175 SER A N 1
ATOM 1372 C CA A SER A 1 177 ? 28.009 58.803 6.833 0.50 12.93 175 SER A CA 1
ATOM 1373 C CA B SER A 1 177 ? 27.994 58.813 6.900 0.50 13.57 175 SER A CA 1
ATOM 1374 C C . SER A 1 177 ? 29.510 59.016 6.893 1.00 13.40 175 SER A C 1
ATOM 1375 O O . SER A 1 177 ? 30.199 58.431 7.726 1.00 13.98 175 SER A O 1
ATOM 1380 N N . GLU A 1 178 ? 30.037 59.853 5.990 1.00 13.20 176 GLU A N 1
ATOM 1381 C CA . GLU A 1 178 ? 31.479 60.072 5.951 1.00 13.72 176 GLU A CA 1
ATOM 1382 C C . GLU A 1 178 ? 31.940 60.883 7.154 1.00 13.50 176 GLU A C 1
ATOM 1383 O O . GLU A 1 178 ? 32.993 60.605 7.710 1.00 14.70 176 GLU A O 1
ATOM 1389 N N . LEU A 1 179 ? 31.146 61.849 7.582 1.00 13.01 177 LEU A N 1
ATOM 1390 C CA . LEU A 1 179 ? 31.482 62.627 8.795 1.00 13.10 177 LEU A CA 1
ATOM 1391 C C . LEU A 1 179 ? 31.568 61.652 9.979 1.00 13.79 177 LEU A C 1
ATOM 1392 O O . LEU A 1 179 ? 32.525 61.692 10.766 1.00 14.10 177 LEU A O 1
ATOM 1397 N N . GLN A 1 180 ? 30.594 60.747 10.133 1.00 13.41 178 GLN A N 1
ATOM 1398 C CA . GLN A 1 180 ? 30.666 59.815 11.238 1.00 14.12 178 GLN A CA 1
ATOM 1399 C C . GLN A 1 180 ? 31.897 58.926 11.141 1.00 14.64 178 GLN A C 1
ATOM 1400 O O . GLN A 1 180 ? 32.561 58.668 12.153 1.00 14.96 178 GLN A O 1
ATOM 1406 N N . ARG A 1 181 ? 32.217 58.455 9.933 1.00 13.63 179 ARG A N 1
ATOM 1407 C CA . ARG A 1 181 ? 33.423 57.603 9.757 1.00 15.64 179 ARG A CA 1
ATOM 1408 C C . ARG A 1 181 ? 34.662 58.358 10.242 1.00 15.56 179 ARG A C 1
ATOM 1409 O O . ARG A 1 181 ? 35.509 57.774 10.956 1.00 17.01 179 ARG A O 1
ATOM 1417 N N . ARG A 1 182 ? 34.772 59.625 9.888 1.00 15.19 180 ARG A N 1
ATOM 1418 C CA A ARG A 1 182 ? 35.914 60.436 10.292 0.50 15.77 180 ARG A CA 1
ATOM 1419 C CA B ARG A 1 182 ? 35.919 60.444 10.276 0.50 16.71 180 ARG A CA 1
ATOM 1420 C C . ARG A 1 182 ? 35.949 60.733 11.782 1.00 16.65 180 ARG A C 1
ATOM 1421 O O . ARG A 1 182 ? 37.024 60.739 12.399 1.00 17.59 180 ARG A O 1
ATOM 1436 N N . LEU A 1 183 ? 34.781 60.964 12.379 1.00 15.64 181 LEU A N 1
ATOM 1437 C CA . LEU A 1 183 ? 34.700 61.224 13.812 1.00 15.91 181 LEU A CA 1
ATOM 1438 C C . LEU A 1 183 ? 35.151 59.996 14.564 1.00 16.84 181 LEU A C 1
ATOM 1439 O O . LEU A 1 183 ? 35.943 60.091 15.515 1.00 18.04 181 LEU A O 1
ATOM 1444 N N . THR A 1 184 ? 34.666 58.826 14.167 1.00 16.76 182 THR A N 1
ATOM 1445 C CA . THR A 1 184 ? 35.052 57.563 14.832 1.00 17.71 182 THR A CA 1
ATOM 1446 C C . THR A 1 184 ? 36.552 57.327 14.686 1.00 19.79 182 THR A C 1
ATOM 1447 O O . THR A 1 184 ? 37.227 57.011 15.691 1.00 20.60 182 THR A O 1
ATOM 1451 N N . ALA A 1 185 ? 37.091 57.539 13.493 1.00 18.69 183 ALA A N 1
ATOM 1452 C CA . ALA A 1 185 ? 38.535 57.354 13.285 1.00 19.77 183 ALA A CA 1
ATOM 1453 C C . ALA A 1 185 ? 39.379 58.307 14.116 1.00 20.60 183 ALA A C 1
ATOM 1454 O O . ALA A 1 185 ? 40.498 57.927 14.521 1.00 22.65 183 ALA A O 1
ATOM 1456 N N . ALA A 1 186 ? 38.888 59.518 14.380 1.00 19.87 184 ALA A N 1
ATOM 1457 C CA . ALA A 1 186 ? 39.584 60.519 15.195 1.00 20.98 184 ALA A CA 1
ATOM 1458 C C . ALA A 1 186 ? 39.424 60.277 16.681 1.00 22.23 184 ALA A C 1
ATOM 1459 O O . ALA A 1 186 ? 40.020 61.014 17.462 1.00 24.76 184 ALA A O 1
ATOM 1461 N N . GLY A 1 187 ? 38.638 59.290 17.095 1.00 21.27 185 GLY A N 1
ATOM 1462 C CA . GLY A 1 187 ? 38.343 59.077 18.518 1.00 22.75 185 GLY A CA 1
ATOM 1463 C C . GLY A 1 187 ? 37.505 60.177 19.144 1.00 21.85 185 GLY A C 1
ATOM 1464 O O . GLY A 1 187 ? 37.542 60.406 20.357 1.00 24.40 185 GLY A O 1
ATOM 1465 N N . SER A 1 188 ? 36.696 60.843 18.318 1.00 21.53 186 SER A N 1
ATOM 1466 C CA . SER A 1 188 ? 35.833 61.907 18.827 1.00 21.31 186 SER A CA 1
ATOM 1467 C C . SER A 1 188 ? 34.578 61.323 19.467 1.00 20.15 186 SER A C 1
ATOM 1468 O O . SER A 1 188 ? 34.034 60.329 18.949 1.00 22.65 186 SER A O 1
ATOM 1471 N N . PRO A 1 189 ? 34.059 61.973 20.528 1.00 20.75 187 PRO A N 1
ATOM 1472 C CA . PRO A 1 189 ? 32.760 61.538 21.063 1.00 20.67 187 PRO A CA 1
ATOM 1473 C C . PRO A 1 189 ? 31.563 62.117 20.292 1.00 19.53 187 PRO A C 1
ATOM 1474 O O . PRO A 1 189 ? 30.420 61.766 20.586 1.00 20.41 187 PRO A O 1
ATOM 1478 N N . LEU A 1 190 ? 31.831 62.968 19.322 1.00 17.75 188 LEU A N 1
ATOM 1479 C CA . LEU A 1 190 ? 30.744 63.573 18.541 1.00 16.48 188 LEU A CA 1
ATOM 1480 C C . LEU A 1 190 ? 30.078 62.551 17.661 1.00 16.01 188 LEU A C 1
ATOM 1481 O O . LEU A 1 190 ? 30.721 61.611 17.167 1.00 16.89 188 LEU A O 1
ATOM 1486 N N . ARG A 1 191 ? 28.789 62.761 17.428 1.00 14.65 189 ARG A N 1
ATOM 1487 C CA . ARG A 1 191 ? 27.997 61.935 16.482 1.00 14.71 189 ARG A CA 1
ATOM 1488 C C . ARG A 1 191 ? 27.467 62.810 15.360 1.00 14.53 189 ARG A C 1
ATOM 1489 O O . ARG A 1 191 ? 27.123 63.982 15.560 1.00 15.11 189 ARG A O 1
ATOM 1497 N N . ALA A 1 192 ? 27.361 62.213 14.182 1.00 12.87 190 ALA A N 1
ATOM 1498 C CA . ALA A 1 192 ? 26.670 62.785 13.023 1.00 12.48 190 ALA A CA 1
ATOM 1499 C C . ALA A 1 192 ? 25.429 61.978 12.737 1.00 12.68 190 ALA A C 1
ATOM 1500 O O . ALA A 1 192 ? 25.496 60.769 12.542 1.00 13.50 190 ALA A O 1
ATOM 1502 N N . LEU A 1 193 ? 24.281 62.656 12.706 1.00 12.58 191 LEU A N 1
ATOM 1503 C CA . LEU A 1 193 ? 22.965 62.033 12.524 1.00 12.47 191 LEU A CA 1
ATOM 1504 C C . LEU A 1 193 ? 22.229 62.764 11.446 1.00 12.24 191 LEU A C 1
ATOM 1505 O O . LEU A 1 193 ? 22.564 63.891 11.077 1.00 12.40 191 LEU A O 1
ATOM 1510 N N . ALA A 1 194 ? 21.186 62.145 10.915 1.00 12.04 192 ALA A N 1
ATOM 1511 C CA . ALA A 1 194 ? 20.327 62.790 9.932 1.00 12.44 192 ALA A CA 1
ATOM 1512 C C . ALA A 1 194 ? 18.867 62.567 10.278 1.00 11.45 192 ALA A C 1
ATOM 1513 O O . ALA A 1 194 ? 18.520 61.662 11.031 1.00 12.41 192 ALA A O 1
ATOM 1515 N N . ALA A 1 195 ? 18.006 63.427 9.728 1.00 11.20 193 ALA A N 1
ATOM 1516 C CA . ALA A 1 195 ? 16.552 63.347 9.882 1.00 11.95 193 ALA A CA 1
ATOM 1517 C C . ALA A 1 195 ? 15.914 63.817 8.607 1.00 11.17 193 ALA A C 1
ATOM 1518 O O . ALA A 1 195 ? 16.528 64.537 7.812 1.00 11.56 193 ALA A O 1
ATOM 1520 N N . HIS A 1 196 ? 14.650 63.452 8.381 1.00 11.11 194 HIS A N 1
ATOM 1521 C CA . HIS A 1 196 ? 13.888 64.054 7.302 1.00 11.86 194 HIS A CA 1
ATOM 1522 C C . HIS A 1 196 ? 12.438 64.241 7.720 1.00 12.12 194 HIS A C 1
ATOM 1523 O O . HIS A 1 196 ? 11.936 63.463 8.534 1.00 12.57 194 HIS A O 1
ATOM 1530 N N . PRO A 1 197 ? 11.754 65.233 7.109 1.00 11.98 195 PRO A N 1
ATOM 1531 C CA . PRO A 1 197 ? 10.467 65.675 7.675 1.00 12.52 195 PRO A CA 1
ATOM 1532 C C . PRO A 1 197 ? 9.270 64.944 7.116 1.00 14.15 195 PRO A C 1
ATOM 1533 O O . PRO A 1 197 ? 8.134 65.293 7.500 1.00 15.92 195 PRO A O 1
ATOM 1537 N N . GLY A 1 198 ? 9.454 63.965 6.236 1.00 13.17 196 GLY A N 1
ATOM 1538 C CA . GLY A 1 198 ? 8.305 63.341 5.579 1.00 14.11 196 GLY A CA 1
ATOM 1539 C C . GLY A 1 198 ? 7.786 64.145 4.408 1.00 13.65 196 GLY A C 1
ATOM 1540 O O . GLY A 1 198 ? 8.536 64.759 3.661 1.00 14.73 196 GLY A O 1
ATOM 1541 N N . TYR A 1 199 ? 6.465 64.159 4.265 1.00 15.17 197 TYR A N 1
ATOM 1542 C CA . TYR A 1 199 ? 5.807 64.634 3.055 1.00 16.33 197 TYR A CA 1
ATOM 1543 C C . TYR A 1 199 ? 6.097 66.078 2.660 1.00 16.92 197 TYR A C 1
ATOM 1544 O O . TYR A 1 199 ? 6.032 66.430 1.477 1.00 17.53 197 TYR A O 1
ATOM 1553 N N . SER A 1 200 ? 6.357 66.944 3.625 1.00 16.62 198 SER A N 1
ATOM 1554 C CA . SER A 1 200 ? 6.478 68.389 3.286 1.00 17.22 198 SER A CA 1
ATOM 1555 C C . SER A 1 200 ? 7.567 68.721 2.308 1.00 17.57 198 SER A C 1
ATOM 1556 O O . SER A 1 200 ? 7.447 69.699 1.566 1.00 19.42 198 SER A O 1
ATOM 1559 N N . HIS A 1 201 ? 8.627 67.925 2.310 1.00 16.33 199 HIS A N 1
ATOM 1560 C CA . HIS A 1 201 ? 9.790 68.194 1.425 1.00 16.22 199 HIS A CA 1
ATOM 1561 C C . HIS A 1 201 ? 9.941 67.123 0.392 1.00 17.50 199 HIS A C 1
ATOM 1562 O O . HIS A 1 201 ? 10.993 66.529 0.188 1.00 19.99 199 HIS A O 1
ATOM 1569 N N . THR A 1 202 ? 8.874 66.940 -0.361 1.00 17.61 200 THR A N 1
ATOM 1570 C CA . THR A 1 202 ? 8.802 65.926 -1.391 1.00 18.83 200 THR A CA 1
ATOM 1571 C C . THR A 1 202 ? 8.006 66.520 -2.558 1.00 19.48 200 THR A C 1
ATOM 1572 O O . THR A 1 202 ? 7.357 67.557 -2.424 1.00 20.93 200 THR A O 1
ATOM 1576 N N . ASN A 1 203 ? 8.039 65.815 -3.682 1.00 21.47 201 ASN A N 1
ATOM 1577 C CA A ASN A 1 203 ? 7.354 66.247 -4.909 0.50 22.83 201 ASN A CA 1
ATOM 1578 C CA B ASN A 1 203 ? 7.336 66.296 -4.879 0.50 22.73 201 ASN A CA 1
ATOM 1579 C C . ASN A 1 203 ? 5.826 66.056 -4.964 1.00 26.04 201 ASN A C 1
ATOM 1580 O O . ASN A 1 203 ? 5.196 66.312 -6.003 1.00 28.65 201 ASN A O 1
ATOM 1589 N N . LEU A 1 204 ? 5.212 65.702 -3.853 1.00 26.83 202 LEU A N 1
ATOM 1590 C CA . LEU A 1 204 ? 3.757 65.521 -3.806 1.00 29.67 202 LEU A CA 1
ATOM 1591 C C . LEU A 1 204 ? 2.915 66.803 -4.016 1.00 32.71 202 LEU A C 1
ATOM 1592 O O . LEU A 1 204 ? 3.260 67.881 -3.515 1.00 35.30 202 LEU A O 1
ATOM 1597 N N . ALA A 1 225 ? 0.986 75.290 10.024 1.00 38.35 223 ALA A N 1
ATOM 1598 C CA . ALA A 1 225 ? 1.397 74.904 11.387 1.00 37.26 223 ALA A CA 1
ATOM 1599 C C . ALA A 1 225 ? 1.641 73.400 11.546 1.00 35.68 223 ALA A C 1
ATOM 1600 O O . ALA A 1 225 ? 2.647 72.964 12.122 1.00 33.13 223 ALA A O 1
ATOM 1602 N N . THR A 1 226 ? 0.686 72.623 11.061 1.00 34.75 224 THR A N 1
ATOM 1603 C CA . THR A 1 226 ? 0.633 71.187 11.280 1.00 32.49 224 THR A CA 1
ATOM 1604 C C . THR A 1 226 ? 1.822 70.546 10.579 1.00 29.87 224 THR A C 1
ATOM 1605 O O . THR A 1 226 ? 2.488 69.655 11.157 1.00 27.64 224 THR A O 1
ATOM 1607 N N . ASP A 1 227 ? 2.096 70.997 9.350 1.00 27.38 225 ASP A N 1
ATOM 1608 C CA . ASP A 1 227 ? 3.159 70.425 8.528 1.00 25.92 225 ASP A CA 1
ATOM 1609 C C . ASP A 1 227 ? 4.499 70.707 9.180 1.00 23.71 225 ASP A C 1
ATOM 1610 O O . ASP A 1 227 ? 5.373 69.820 9.214 1.00 22.07 225 ASP A O 1
ATOM 1615 N N . ALA A 1 228 ? 4.677 71.931 9.701 1.00 22.08 226 ALA A N 1
ATOM 1616 C CA . ALA A 1 228 ? 5.915 72.277 10.349 1.00 20.26 226 ALA A CA 1
ATOM 1617 C C . ALA A 1 228 ? 6.084 71.474 11.632 1.00 18.89 226 ALA A C 1
ATOM 1618 O O . ALA A 1 228 ? 7.204 71.031 11.910 1.00 18.52 226 ALA A O 1
ATOM 1620 N N . ASP A 1 229 ? 5.043 71.306 12.440 1.00 18.24 227 ASP A N 1
ATOM 1621 C CA . ASP A 1 229 ? 5.179 70.477 13.640 1.00 17.32 227 ASP A CA 1
ATOM 1622 C C . ASP A 1 229 ? 5.593 69.045 13.317 1.00 15.96 227 ASP A C 1
ATOM 1623 O O . ASP A 1 229 ? 6.474 68.456 13.979 1.00 15.48 227 ASP A O 1
ATOM 1628 N N . PHE A 1 230 ? 4.948 68.435 12.331 1.00 15.56 228 PHE A N 1
ATOM 1629 C CA . PHE A 1 230 ? 5.239 67.059 11.974 1.00 14.85 228 PHE A CA 1
ATOM 1630 C C . PHE A 1 230 ? 6.683 66.903 11.473 1.00 14.09 228 PHE A C 1
ATOM 1631 O O . PHE A 1 230 ? 7.427 65.983 11.867 1.00 14.23 228 PHE A O 1
ATOM 1639 N N . GLY A 1 231 ? 7.118 67.820 10.621 1.00 14.13 229 GLY A N 1
ATOM 1640 C CA . GLY A 1 231 ? 8.467 67.745 10.125 1.00 13.24 229 GLY A CA 1
ATOM 1641 C C . GLY A 1 231 ? 9.513 67.974 11.198 1.00 13.61 229 GLY A C 1
ATOM 1642 O O . GLY A 1 231 ? 10.542 67.276 11.276 1.00 13.36 229 GLY A O 1
ATOM 1643 N N . ALA A 1 232 ? 9.261 68.967 12.057 1.00 13.12 230 ALA A N 1
ATOM 1644 C CA . ALA A 1 232 ? 10.224 69.323 13.104 1.00 13.33 230 ALA A CA 1
ATOM 1645 C C . ALA A 1 232 ? 10.392 68.191 14.086 1.00 13.02 230 ALA A C 1
ATOM 1646 O O . ALA A 1 232 ? 11.470 68.023 14.679 1.00 13.15 230 ALA A O 1
ATOM 1648 N N . ARG A 1 233 ? 9.324 67.430 14.315 1.00 13.72 231 ARG A N 1
ATOM 1649 C CA . ARG A 1 233 ? 9.372 66.293 15.229 1.00 13.18 231 ARG A CA 1
ATOM 1650 C C . ARG A 1 233 ? 10.547 65.370 14.941 1.00 12.33 231 ARG A C 1
ATOM 1651 O O . ARG A 1 233 ? 11.212 64.854 15.827 1.00 13.19 231 ARG A O 1
ATOM 1659 N N . GLN A 1 234 ? 10.761 65.146 13.649 1.00 11.86 232 GLN A N 1
ATOM 1660 C CA . GLN A 1 234 ? 11.775 64.197 13.205 1.00 12.22 232 GLN A CA 1
ATOM 1661 C C . GLN A 1 234 ? 13.164 64.714 13.594 1.00 12.42 232 GLN A C 1
ATOM 1662 O O . GLN A 1 234 ? 14.005 63.976 14.149 1.00 13.14 232 GLN A O 1
ATOM 1668 N N . THR A 1 235 ? 13.426 65.975 13.281 1.00 11.84 233 THR A N 1
ATOM 1669 C CA . THR A 1 235 ? 14.684 66.618 13.657 1.00 12.19 233 THR A CA 1
ATOM 1670 C C . THR A 1 235 ? 14.890 66.630 15.176 1.00 12.46 233 THR A C 1
ATOM 1671 O O . THR A 1 235 ? 15.985 66.371 15.663 1.00 13.11 233 THR A O 1
ATOM 1675 N N . LEU A 1 236 ? 13.819 66.935 15.903 1.00 11.88 234 LEU A N 1
ATOM 1676 C CA . LEU A 1 236 ? 13.890 67.039 17.364 1.00 12.81 234 LEU A CA 1
ATOM 1677 C C . LEU A 1 236 ? 14.248 65.704 18.029 1.00 12.83 234 LEU A C 1
ATOM 1678 O O . LEU A 1 236 ? 14.966 65.655 19.016 1.00 13.55 234 LEU A O 1
ATOM 1683 N N . TYR A 1 237 ? 13.742 64.604 17.454 1.00 12.82 235 TYR A N 1
ATOM 1684 C CA . TYR A 1 237 ? 14.114 63.268 17.903 1.00 13.37 235 TYR A CA 1
ATOM 1685 C C . TYR A 1 237 ? 15.615 63.010 17.650 1.00 12.94 235 TYR A C 1
ATOM 1686 O O . TYR A 1 237 ? 16.356 62.617 18.554 1.00 13.48 235 TYR A O 1
ATOM 1695 N N . ALA A 1 238 ? 16.093 63.315 16.447 1.00 12.77 236 ALA A N 1
ATOM 1696 C CA . ALA A 1 238 ? 17.519 63.166 16.137 1.00 12.81 236 ALA A CA 1
ATOM 1697 C C . ALA A 1 238 ? 18.417 64.050 17.014 1.00 13.28 236 ALA A C 1
ATOM 1698 O O . ALA A 1 238 ? 19.506 63.644 17.396 1.00 14.80 236 ALA A O 1
ATOM 1700 N N . ALA A 1 239 ? 17.927 65.230 17.380 1.00 12.90 237 ALA A N 1
ATOM 1701 C CA . ALA A 1 239 ? 18.715 66.164 18.208 1.00 12.89 237 ALA A CA 1
ATOM 1702 C C . ALA A 1 239 ? 18.796 65.788 19.654 1.00 13.67 237 ALA A C 1
ATOM 1703 O O . ALA A 1 239 ? 19.690 66.282 20.343 1.00 14.92 237 ALA A O 1
ATOM 1705 N N . SER A 1 240 ? 17.884 64.927 20.121 1.00 13.50 238 SER A N 1
ATOM 1706 C CA . SER A 1 240 ? 17.720 64.691 21.551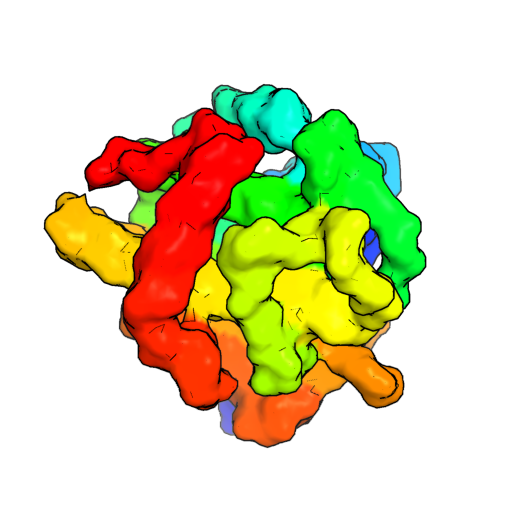 1.00 15.00 238 SER A CA 1
ATOM 1707 C C . SER A 1 240 ? 17.949 63.262 22.043 1.00 16.50 238 SER A C 1
ATOM 1708 O O . SER A 1 240 ? 18.148 63.087 23.251 1.00 18.95 238 SER A O 1
ATOM 1711 N N . GLN A 1 241 ? 17.783 62.255 21.180 1.00 15.13 239 GLN A N 1
ATOM 1712 C CA . GLN A 1 241 ? 17.769 60.860 21.637 1.00 15.84 239 GLN A CA 1
ATOM 1713 C C . GLN A 1 241 ? 19.144 60.231 21.561 1.00 16.47 239 GLN A C 1
ATOM 1714 O O . GLN A 1 241 ? 19.984 60.660 20.814 1.00 16.53 239 GLN A O 1
ATOM 1720 N N . ASP A 1 242 ? 19.344 59.164 22.339 1.00 18.58 240 ASP A N 1
ATOM 1721 C CA . ASP A 1 242 ? 20.657 58.490 22.413 1.00 18.73 240 ASP A CA 1
ATOM 1722 C C . ASP A 1 242 ? 20.748 57.490 21.276 1.00 20.16 240 ASP A C 1
ATOM 1723 O O . ASP A 1 242 ? 20.390 56.321 21.436 1.00 23.31 240 ASP A O 1
ATOM 1728 N N . LEU A 1 243 ? 21.137 57.973 20.097 1.00 17.39 241 LEU A N 1
ATOM 1729 C CA . LEU A 1 243 ? 21.135 57.206 18.849 1.00 17.26 241 LEU A CA 1
ATOM 1730 C C . LEU A 1 243 ? 22.558 56.877 18.428 1.00 17.56 241 LEU A C 1
ATOM 1731 O O . LEU A 1 243 ? 23.472 57.701 18.626 1.00 17.66 241 LEU A O 1
ATOM 1736 N N . PRO A 1 244 ? 22.769 55.700 17.819 1.00 17.35 242 PRO A N 1
ATOM 1737 C 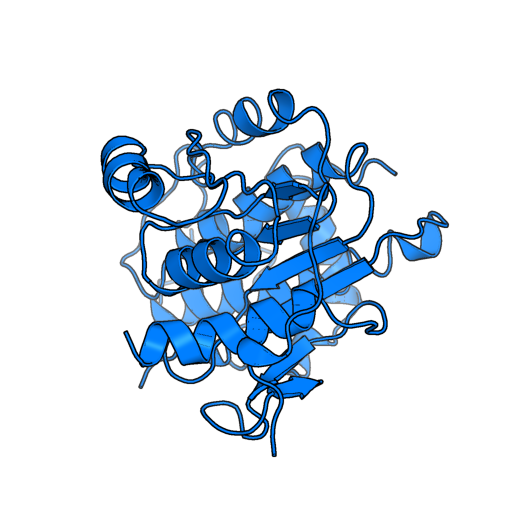CA . PRO A 1 244 ? 24.069 55.423 17.250 1.00 18.35 242 PRO A CA 1
ATOM 1738 C C . PRO A 1 244 ? 24.442 56.429 16.154 1.00 16.78 242 PRO A C 1
ATOM 1739 O O . PRO A 1 244 ? 23.592 56.971 15.459 1.00 16.61 242 PRO A O 1
ATOM 1743 N N . GLY A 1 245 ? 25.737 56.682 16.019 1.00 16.78 243 GLY A N 1
ATOM 1744 C CA . GLY A 1 245 ? 26.234 57.509 14.940 1.00 16.18 243 GLY A CA 1
ATOM 1745 C C . GLY A 1 245 ? 25.779 57.010 13.579 1.00 15.68 243 GLY A C 1
ATOM 1746 O O . GLY A 1 245 ? 25.587 55.806 13.377 1.00 17.61 243 GLY A O 1
ATOM 1747 N N . ASP A 1 246 ? 25.521 57.957 12.680 1.00 15.01 244 ASP A N 1
ATOM 1748 C CA . ASP A 1 246 ? 24.963 57.677 11.344 1.00 14.88 244 ASP A CA 1
ATOM 1749 C C . ASP A 1 246 ? 23.570 57.083 11.355 1.00 15.72 244 ASP A C 1
ATOM 1750 O O . ASP A 1 246 ? 23.170 56.417 10.399 1.00 19.37 244 ASP A O 1
ATOM 1755 N N . SER A 1 247 ? 22.779 57.371 12.377 1.00 15.63 245 SER A N 1
ATOM 1756 C CA . SER A 1 247 ? 21.361 57.056 12.335 1.00 14.99 245 SER A CA 1
ATOM 1757 C C . SER A 1 247 ? 20.642 58.085 11.488 1.00 14.79 245 SER A C 1
ATOM 1758 O O . SER A 1 247 ? 21.024 59.257 11.489 1.00 15.32 245 SER A O 1
ATOM 1761 N N . PHE A 1 248 ? 19.594 57.670 10.802 1.00 14.04 246 PHE A N 1
ATOM 1762 C CA . PHE A 1 248 ? 18.714 58.524 10.004 1.00 13.41 246 PHE A CA 1
ATOM 1763 C C . PHE A 1 248 ? 17.290 58.337 10.561 1.00 14.09 246 PHE A C 1
ATOM 1764 O O . PHE A 1 248 ? 16.843 57.176 10.637 1.00 15.52 246 PHE A O 1
ATOM 1772 N N . VAL A 1 249 ? 16.649 59.431 10.993 1.00 13.84 247 VAL A N 1
ATOM 1773 C CA . VAL A 1 249 ? 15.373 59.425 11.714 1.00 14.00 247 VAL A CA 1
ATOM 1774 C C . VAL A 1 249 ? 14.299 60.010 10.801 1.00 13.13 247 VAL A C 1
ATOM 1775 O O . VAL A 1 249 ? 14.490 61.037 10.136 1.00 13.65 247 VAL A O 1
ATOM 1779 N N . GLY A 1 250 ? 13.112 59.404 10.808 1.00 13.01 248 GLY A N 1
ATOM 1780 C CA . GLY A 1 250 ? 11.981 59.963 10.093 1.00 12.82 248 GLY A CA 1
ATOM 1781 C C . GLY A 1 250 ? 10.726 59.152 10.335 1.00 13.23 248 GLY A C 1
ATOM 1782 O O . GLY A 1 250 ? 10.702 58.271 11.167 1.00 13.61 248 GLY A O 1
ATOM 1783 N N . PRO A 1 251 ? 9.664 59.457 9.568 1.00 12.53 249 PRO A N 1
ATOM 1784 C CA . PRO A 1 251 ? 8.397 58.742 9.765 1.00 13.59 249 PRO A CA 1
ATOM 1785 C C . PRO A 1 251 ? 8.515 57.314 9.238 1.00 13.90 249 PRO A C 1
ATOM 1786 O O . PRO A 1 251 ? 9.159 57.039 8.219 1.00 14.50 249 PRO A O 1
ATOM 1790 N N . ARG A 1 252 ? 7.884 56.392 9.950 1.00 14.18 250 ARG A N 1
ATOM 1791 C CA . ARG A 1 252 ? 7.995 54.952 9.661 1.00 14.82 250 ARG A CA 1
ATOM 1792 C C . ARG A 1 252 ? 7.722 54.613 8.201 1.00 14.47 250 ARG A C 1
ATOM 1793 O O . ARG A 1 252 ? 8.426 53.780 7.620 1.00 16.88 250 ARG A O 1
ATOM 1801 N N . PHE A 1 253 ? 6.717 55.259 7.586 1.00 14.59 251 PHE A N 1
ATOM 1802 C CA . PHE A 1 253 ? 6.320 54.944 6.205 1.00 14.32 251 PHE A CA 1
ATOM 1803 C C . PHE A 1 253 ? 6.777 55.998 5.220 1.00 14.78 251 PHE A C 1
ATOM 1804 O O . PHE A 1 253 ? 6.169 56.184 4.142 1.00 16.36 251 PHE A O 1
ATOM 1812 N N . GLY A 1 254 ? 7.809 56.707 5.603 1.00 14.18 252 GLY A N 1
ATOM 1813 C CA . GLY A 1 254 ? 8.456 57.695 4.719 1.00 14.45 252 GLY A CA 1
ATOM 1814 C C . GLY A 1 254 ? 7.770 59.029 4.734 1.00 13.97 252 GLY A C 1
ATOM 1815 O O . GLY A 1 254 ? 8.294 60.030 5.249 1.00 15.73 252 GLY A O 1
ATOM 1816 N N . TYR A 1 255 ? 6.561 59.071 4.240 1.00 14.33 253 TYR A N 1
ATOM 1817 C CA . TYR A 1 255 ? 5.801 60.305 4.156 1.00 14.63 253 TYR A CA 1
ATOM 1818 C C . TYR A 1 255 ? 5.082 60.658 5.457 1.00 14.64 253 TYR A C 1
ATOM 1819 O O . TYR A 1 255 ? 4.914 61.821 5.796 1.00 15.75 253 TYR A O 1
ATOM 1828 N N . LEU A 1 256 ? 4.599 59.626 6.153 1.00 14.24 254 LEU A N 1
ATOM 1829 C CA . LEU A 1 256 ? 3.836 59.682 7.398 1.00 14.18 254 LEU A CA 1
ATOM 1830 C C . LEU A 1 256 ? 4.261 58.489 8.260 1.00 14.98 254 LEU A C 1
ATOM 1831 O O . LEU A 1 256 ? 4.922 57.552 7.762 1.00 15.11 254 LEU A O 1
ATOM 1836 N N . GLY A 1 257 ? 3.800 58.484 9.508 1.00 15.27 255 GLY A N 1
ATOM 1837 C CA . GLY A 1 257 ? 4.114 57.420 10.436 1.00 15.56 255 GLY A CA 1
ATOM 1838 C C . GLY A 1 257 ? 4.894 57.867 11.651 1.00 15.53 255 GLY A C 1
ATOM 1839 O O . GLY A 1 257 ? 5.411 58.983 11.707 1.00 15.39 255 GLY A O 1
ATOM 1840 N N . ARG A 1 258 ? 5.014 56.959 12.622 1.00 16.11 256 ARG A N 1
ATOM 1841 C CA A ARG A 1 258 ? 5.735 57.232 13.869 0.50 16.44 256 ARG A CA 1
ATOM 1842 C CA B ARG A 1 258 ? 5.704 57.350 13.844 0.50 16.99 256 ARG A CA 1
ATOM 1843 C C . ARG A 1 258 ? 7.209 57.504 13.629 1.00 14.95 256 ARG A C 1
ATOM 1844 O O . ARG A 1 258 ? 7.819 56.927 12.718 1.00 15.17 256 ARG A O 1
ATOM 1859 N N . THR A 1 259 ? 7.795 58.336 14.475 1.00 15.04 257 THR A N 1
ATOM 1860 C CA . THR A 1 259 ? 9.228 58.693 14.366 1.00 14.48 257 THR A CA 1
ATOM 1861 C C . THR A 1 259 ? 10.114 57.574 14.882 1.00 15.79 257 THR A C 1
ATOM 1862 O O . THR A 1 259 ? 9.928 57.033 15.978 1.00 17.14 257 THR A O 1
ATOM 1866 N N . GLN A 1 260 ? 11.058 57.170 14.056 1.00 14.87 258 GLN A N 1
ATOM 1867 C CA . GLN A 1 260 ? 11.964 56.065 14.367 1.00 15.18 258 GLN A CA 1
ATOM 1868 C C . GLN A 1 260 ? 13.178 56.126 13.441 1.00 15.37 258 GLN A C 1
ATOM 1869 O O . GLN A 1 260 ? 13.177 56.836 12.434 1.00 14.76 258 GLN A O 1
ATOM 1875 N N . PRO A 1 261 ? 14.232 55.369 13.738 1.00 15.48 259 PRO A N 1
ATOM 1876 C CA . PRO A 1 261 ? 15.261 55.147 12.727 1.00 14.71 259 PRO A CA 1
ATOM 1877 C C . PRO A 1 261 ? 14.669 54.497 11.477 1.00 14.42 259 PRO A C 1
ATOM 1878 O O . PRO A 1 261 ? 13.849 53.574 11.575 1.00 16.78 259 PRO A O 1
ATOM 1882 N N . VAL A 1 262 ? 15.106 54.992 10.318 1.00 14.98 260 VAL A N 1
ATOM 1883 C CA . VAL A 1 262 ? 14.583 54.551 9.029 1.00 14.49 260 VAL A CA 1
ATOM 1884 C C . VAL A 1 262 ? 15.741 54.207 8.080 1.00 15.15 260 VAL A C 1
ATOM 1885 O O . VAL A 1 262 ? 16.898 54.468 8.390 1.00 16.25 260 VAL A O 1
ATOM 1889 N N . GLY A 1 263 ? 15.395 53.586 6.972 1.00 16.08 261 GLY A N 1
ATOM 1890 C CA . GLY A 1 263 ? 16.359 53.218 5.944 1.00 15.59 261 GLY A CA 1
ATOM 1891 C C . GLY A 1 263 ? 16.633 54.331 4.957 1.00 14.89 261 GLY A C 1
ATOM 1892 O O . GLY A 1 263 ? 16.117 55.451 5.052 1.00 15.78 261 GLY A O 1
ATOM 1893 N N . ARG A 1 264 ? 17.535 54.024 4.036 1.00 14.86 262 ARG A N 1
ATOM 1894 C CA . ARG A 1 264 ? 17.965 54.975 3.013 1.00 13.81 262 ARG A CA 1
ATOM 1895 C C . ARG A 1 264 ? 18.344 54.198 1.728 1.00 13.99 262 ARG A C 1
ATOM 1896 O O . ARG A 1 264 ? 18.434 52.965 1.726 1.00 15.54 262 ARG A O 1
ATOM 1904 N N . SER A 1 265 ? 18.564 54.929 0.642 1.00 14.22 263 SER A N 1
ATOM 1905 C CA . SER A 1 265 ? 18.807 54.321 -0.649 1.00 14.42 263 SER A CA 1
ATOM 1906 C C . SER A 1 265 ? 20.149 53.580 -0.719 1.00 14.28 263 SER A C 1
ATOM 1907 O O . SER A 1 265 ? 21.071 53.819 0.074 1.00 15.18 263 SER A O 1
ATOM 1910 N N . ARG A 1 266 ? 20.256 52.689 -1.700 1.00 15.29 264 ARG A N 1
ATOM 1911 C CA . ARG A 1 266 ? 21.485 51.970 -1.941 1.00 17.33 264 ARG A CA 1
ATOM 1912 C C . ARG A 1 266 ? 22.621 52.951 -2.245 1.00 15.92 264 ARG A C 1
ATOM 1913 O O . ARG A 1 266 ? 23.725 52.808 -1.737 1.00 17.51 264 ARG A O 1
ATOM 1921 N N . ARG A 1 267 ? 22.341 53.980 -3.053 1.00 15.71 265 ARG A N 1
ATOM 1922 C CA . ARG A 1 267 ? 23.379 54.978 -3.335 1.00 15.10 265 ARG A CA 1
ATOM 1923 C C . ARG A 1 267 ? 23.816 55.757 -2.102 1.00 15.39 265 ARG A C 1
ATOM 1924 O O . ARG A 1 267 ? 24.968 56.150 -1.976 1.00 15.46 265 ARG A O 1
ATOM 1932 N N . ALA A 1 268 ? 22.905 55.986 -1.161 1.00 13.85 266 ALA A N 1
ATOM 1933 C CA . ALA A 1 268 ? 23.296 56.623 0.101 1.00 13.61 266 ALA A CA 1
ATOM 1934 C C . ALA A 1 268 ? 24.182 55.751 0.975 1.00 14.70 266 ALA A C 1
ATOM 1935 O O . ALA A 1 268 ? 24.836 56.278 1.880 1.00 16.56 266 ALA A O 1
ATOM 1937 N N . LYS A 1 269 ? 24.214 54.447 0.721 1.00 15.55 267 LYS A N 1
ATOM 1938 C CA . LYS A 1 269 ? 25.052 53.502 1.471 1.00 16.36 267 LYS A CA 1
ATOM 1939 C C . LYS A 1 269 ? 26.386 53.215 0.812 1.00 17.58 267 LYS A C 1
ATOM 1940 O O . LYS A 1 269 ? 27.119 52.346 1.279 1.00 20.86 267 LYS A O 1
ATOM 1946 N N . ASP A 1 270 ? 26.730 53.936 -0.257 1.00 16.18 268 ASP A N 1
ATOM 1947 C CA . ASP A 1 270 ? 27.975 53.725 -0.992 1.00 16.68 268 ASP A CA 1
ATOM 1948 C C . ASP A 1 270 ? 29.111 54.489 -0.291 1.00 16.28 268 ASP A C 1
ATOM 1949 O O . ASP A 1 270 ? 29.199 55.714 -0.361 1.00 16.37 268 ASP A O 1
ATOM 1954 N N . ALA A 1 271 ? 29.951 53.757 0.436 1.00 16.52 269 ALA A N 1
ATOM 1955 C CA . ALA A 1 271 ? 31.003 54.369 1.216 1.00 14.80 269 ALA A CA 1
ATOM 1956 C C . ALA A 1 271 ? 32.078 55.002 0.344 1.00 15.37 269 ALA A C 1
ATOM 1957 O O . ALA A 1 271 ? 32.635 56.029 0.714 1.00 15.97 269 ALA A O 1
ATOM 1959 N N . GLY A 1 272 ? 32.373 54.403 -0.800 1.00 15.67 270 GLY A N 1
ATOM 1960 C CA . GLY A 1 272 ? 33.305 55.016 -1.735 1.00 15.53 270 GLY A CA 1
ATOM 1961 C C . GLY A 1 272 ? 32.840 56.360 -2.257 1.00 14.81 270 GLY A C 1
ATOM 1962 O O . GLY A 1 272 ? 33.615 57.299 -2.341 1.00 15.05 270 GLY A O 1
ATOM 1963 N N . MET A 1 273 ? 31.567 56.443 -2.612 1.00 14.68 271 MET A N 1
ATOM 1964 C CA . MET A 1 273 ? 31.026 57.718 -3.057 1.00 14.28 271 MET A CA 1
ATOM 1965 C C . MET A 1 273 ? 30.998 58.734 -1.928 1.00 13.76 271 MET A C 1
ATOM 1966 O O . MET A 1 273 ? 31.287 59.900 -2.155 1.00 14.07 271 MET A O 1
ATOM 1971 N N . ALA A 1 274 ? 30.685 58.325 -0.703 1.00 13.65 272 ALA A N 1
ATOM 1972 C CA . ALA A 1 274 ? 30.705 59.280 0.398 1.00 12.86 272 ALA A CA 1
ATOM 1973 C C . ALA A 1 274 ? 32.103 59.886 0.572 1.00 13.67 272 ALA A C 1
ATOM 1974 O O . ALA A 1 274 ? 32.265 61.093 0.781 1.00 14.20 272 ALA A O 1
ATOM 1976 N N . ALA A 1 275 ? 33.144 59.054 0.520 1.00 13.76 273 ALA A N 1
ATOM 1977 C CA . ALA A 1 275 ? 34.484 59.506 0.630 1.00 13.62 273 ALA A CA 1
ATOM 1978 C C . ALA A 1 275 ? 34.959 60.381 -0.554 1.00 14.55 273 ALA A C 1
ATOM 1979 O O . ALA A 1 275 ? 35.650 61.388 -0.337 1.00 14.50 273 ALA A O 1
ATOM 1981 N N . ALA A 1 276 ? 34.547 60.034 -1.794 1.00 14.33 274 ALA A N 1
ATOM 1982 C CA . ALA A 1 276 ? 34.889 60.832 -2.967 1.00 13.98 274 ALA A CA 1
ATOM 1983 C C . ALA A 1 276 ? 34.186 62.184 -2.939 1.00 13.56 274 ALA A C 1
ATOM 1984 O O . ALA A 1 276 ? 34.798 63.220 -3.216 1.00 13.47 274 ALA A O 1
ATOM 1986 N N . LEU A 1 277 ? 32.908 62.179 -2.557 1.00 13.53 275 LEU A N 1
ATOM 1987 C CA . LEU A 1 277 ? 32.151 63.432 -2.433 1.00 13.61 275 LEU A CA 1
ATOM 1988 C C . LEU A 1 277 ? 32.786 64.343 -1.383 1.00 13.57 275 LEU A C 1
ATOM 1989 O O . LEU A 1 277 ? 32.824 65.559 -1.556 1.00 13.93 275 LEU A O 1
ATOM 1994 N N . TRP A 1 278 ? 33.271 63.763 -0.280 1.00 13.14 276 TRP A N 1
ATOM 1995 C CA . TRP A 1 278 ? 33.948 64.552 0.730 1.00 13.06 276 TRP A CA 1
ATOM 1996 C C . TRP A 1 278 ? 35.160 65.272 0.167 1.00 13.59 276 TRP A C 1
ATOM 1997 O O . TRP A 1 278 ? 35.370 66.479 0.408 1.00 13.63 276 TRP A O 1
ATOM 2008 N N . ALA A 1 279 ? 35.968 64.562 -0.626 1.00 13.13 277 ALA A N 1
ATOM 2009 C CA . ALA A 1 279 ? 37.143 65.155 -1.236 1.00 13.91 277 ALA A CA 1
ATOM 2010 C C . ALA A 1 279 ? 36.768 66.296 -2.171 1.00 13.98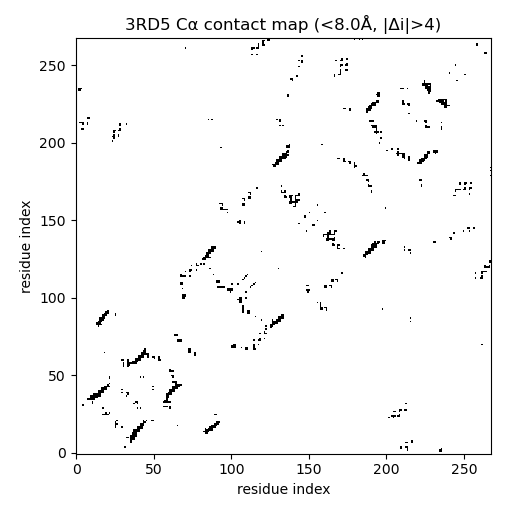 277 ALA A C 1
ATOM 2011 O O . ALA A 1 279 ? 37.359 67.379 -2.134 1.00 15.58 277 ALA A O 1
ATOM 2013 N N . LEU A 1 280 ? 35.790 66.068 -3.035 1.00 14.14 278 LEU A N 1
ATOM 2014 C CA . LEU A 1 280 ? 35.307 67.119 -3.928 1.00 14.01 278 LEU A CA 1
ATOM 2015 C C . LEU A 1 280 ? 34.797 68.328 -3.129 1.00 14.29 278 LEU A C 1
ATOM 2016 O O . LEU A 1 280 ? 35.065 69.481 -3.496 1.00 14.62 278 LEU A O 1
ATOM 2021 N N . SER A 1 281 ? 34.100 68.058 -2.031 1.00 13.34 279 SER A N 1
ATOM 2022 C CA . SER A 1 281 ? 33.521 69.122 -1.213 1.00 12.94 279 SER A CA 1
ATOM 2023 C C . SER A 1 281 ? 34.595 69.978 -0.517 1.00 13.66 279 SER A C 1
ATOM 2024 O O . SER A 1 281 ? 34.462 71.214 -0.383 1.00 14.03 279 SER A O 1
ATOM 2027 N N . GLU A 1 282 ? 35.673 69.328 -0.065 1.00 14.43 280 GLU A N 1
ATOM 2028 C CA . GLU A 1 282 ? 36.804 70.050 0.509 1.00 15.18 280 GLU A CA 1
ATOM 2029 C C . GLU A 1 282 ? 37.414 70.965 -0.561 1.00 16.38 280 GLU A C 1
ATOM 2030 O O . GLU A 1 282 ? 37.753 72.116 -0.291 1.00 17.14 280 GLU A O 1
ATOM 2036 N N . GLN A 1 283 ? 37.568 70.460 -1.773 1.00 16.70 281 GLN A N 1
ATOM 2037 C CA A GLN A 1 283 ? 38.168 71.265 -2.837 0.50 16.97 281 GLN A CA 1
ATOM 2038 C CA B GLN A 1 283 ? 38.147 71.223 -2.885 0.50 17.85 281 GLN A CA 1
ATOM 2039 C C . GLN A 1 283 ? 37.283 72.455 -3.205 1.00 17.49 281 GLN A C 1
ATOM 2040 O O . GLN A 1 283 ? 37.788 73.543 -3.397 1.00 18.87 281 GLN A O 1
ATOM 2051 N N . LEU A 1 284 ? 35.971 72.258 -3.296 1.00 15.74 282 LEU A N 1
ATOM 2052 C CA . LEU A 1 284 ? 35.089 73.331 -3.677 1.00 15.60 282 LEU A CA 1
ATOM 2053 C C . LEU A 1 284 ? 34.975 74.408 -2.608 1.00 16.01 282 LEU A C 1
ATOM 2054 O O . LEU A 1 284 ? 34.831 75.618 -2.920 1.00 17.41 282 LEU A O 1
ATOM 2059 N N . THR A 1 285 ? 34.969 73.984 -1.344 1.00 16.37 283 THR A N 1
ATOM 2060 C CA . THR A 1 285 ? 34.701 74.921 -0.229 1.00 15.28 283 THR A CA 1
ATOM 2061 C C . THR A 1 285 ? 35.957 75.501 0.434 1.00 17.14 283 THR A C 1
ATOM 2062 O O . THR A 1 285 ? 35.836 76.444 1.215 1.00 18.07 283 THR A O 1
ATOM 2066 N N . LYS A 1 286 ? 37.129 74.944 0.113 1.00 17.58 284 LYS A N 1
ATOM 2067 C CA . LYS A 1 286 ? 38.384 75.301 0.797 1.00 18.83 284 LYS A CA 1
ATOM 2068 C C . LYS A 1 286 ? 38.252 75.186 2.308 1.00 18.71 284 LYS A C 1
ATOM 2069 O O . LYS A 1 286 ? 38.766 76.022 3.065 1.00 21.33 284 LYS A O 1
ATOM 2075 N N . THR A 1 287 ? 37.555 74.135 2.744 1.00 17.39 285 THR A N 1
ATOM 2076 C CA . THR A 1 287 ? 37.499 73.721 4.153 1.00 17.61 285 THR A CA 1
ATOM 2077 C C . THR A 1 287 ? 37.853 72.243 4.205 1.00 19.41 285 THR A C 1
ATOM 2078 O O . THR A 1 287 ? 37.771 71.523 3.209 1.00 20.77 285 THR A O 1
ATOM 2082 N N . GLU A 1 288 ? 38.332 71.802 5.353 1.00 19.79 286 GLU A N 1
ATOM 2083 C CA . GLU A 1 288 ? 38.717 70.417 5.553 1.00 21.03 286 GLU A CA 1
ATOM 2084 C C . GLU A 1 288 ? 38.300 69.898 6.912 1.00 19.10 286 GLU A C 1
ATOM 2085 O O . GLU A 1 288 ? 38.112 70.678 7.846 1.00 20.09 286 GLU A O 1
ATOM 2091 N N . PHE A 1 289 ? 38.170 68.590 7.029 1.00 18.39 287 PHE A N 1
ATOM 2092 C CA . PHE A 1 289 ? 37.892 67.949 8.313 1.00 18.39 287 PHE A CA 1
ATOM 2093 C C . PHE A 1 289 ? 39.012 68.312 9.294 1.00 18.91 287 PHE A C 1
ATOM 2094 O O . PHE A 1 289 ? 40.188 68.060 8.984 1.00 20.61 287 PHE A O 1
ATOM 2102 N N . PRO A 1 290 ? 38.684 68.874 10.472 1.00 18.85 288 PRO A N 1
ATOM 2103 C CA . PRO A 1 290 ? 39.722 69.498 11.319 1.00 19.97 288 PRO A CA 1
ATOM 2104 C C . PRO A 1 290 ? 40.158 68.669 12.509 1.00 22.40 288 PRO A C 1
ATOM 2105 O O . PRO A 1 290 ? 41.064 69.115 13.257 1.00 24.68 288 PRO A O 1
ATOM 2109 N N . LEU A 1 291 ? 39.583 67.487 12.721 1.00 22.13 289 LEU A N 1
ATOM 2110 C CA . LEU A 1 291 ? 39.904 66.701 13.912 1.00 24.21 289 LEU A CA 1
ATOM 2111 C C . LEU A 1 291 ? 40.858 65.565 13.594 1.00 26.77 289 LEU A C 1
ATOM 2112 O O . LEU A 1 291 ? 41.259 65.345 12.439 1.00 27.53 289 LEU A O 1
#

B-factor: mean 21.0, std 9.62, range [10.58, 72.73]

Solvent-accessible surface area: 11256 Å² total; per-residue (Å²): 146,27,34,48,18,90,80,6,58,68,2,61,177,67,30,0,0,0,0,9,52,42,70,31,18,3,36,13,0,0,98,20,0,2,116,80,37,1,48,0,8,16,1,1,146,69,48,80,113,4,84,65,50,7,176,110,38,76,52,119,19,82,25,69,113,4,21,16,35,27,23,56,6,0,97,153,12,0,112,50,2,109,30,5,26,0,0,0,2,13,6,28,47,63,27,44,108,96,48,92,12,111,60,38,12,0,5,0,0,1,8,1,3,0,1,4,1,1,0,0,4,34,1,2,76,83,15,87,24,11,1,0,1,7,2,0,40,13,2,115,72,1,160,17,45,58,160,25,6,25,19,173,102,71,226,41,32,54,89,88,0,5,4,1,0,10,1,0,2,0,0,6,1,27,4,0,23,128,63,0,96,84,47,68,26,119,8,61,1,0,0,0,3,2,0,60,36,54,11,111,156,118,75,75,17,60,27,1,0,61,0,1,1,31,0,1,21,49,132,12,98,29,43,14,4,0,0,0,131,139,10,88,106,25,127,7,54,70,32,54,31,5,216,89,1,138,69,74,50,51,4,40,38,2,4,48,34,0,41,111,53,4,152,11,120,25,56,96